Protein AF-A0A0J6W1C4-F1 (afdb_monomer)

Mean predicted aligned error: 11.09 Å

Structure (mmCIF, N/CA/C/O backbone):
data_AF-A0A0J6W1C4-F1
#
_entry.id   AF-A0A0J6W1C4-F1
#
loop_
_atom_site.group_PDB
_atom_site.id
_atom_site.type_symbol
_atom_site.label_atom_id
_atom_site.label_alt_id
_atom_site.label_comp_id
_atom_site.label_asym_id
_atom_site.label_entity_id
_atom_site.label_seq_id
_atom_site.pdbx_PDB_ins_code
_atom_site.Cartn_x
_atom_site.Cartn_y
_atom_site.Cartn_z
_atom_site.occupancy
_atom_site.B_iso_or_equiv
_atom_site.auth_seq_id
_atom_site.auth_comp_id
_atom_site.auth_asym_id
_atom_site.auth_atom_id
_atom_site.pdbx_PDB_model_num
ATOM 1 N N . MET A 1 1 ? -12.357 -12.711 33.599 1.00 68.69 1 MET A N 1
ATOM 2 C CA . MET A 1 1 ? -13.817 -12.512 33.583 1.00 68.69 1 MET A CA 1
ATOM 3 C C . MET A 1 1 ? -14.141 -11.024 33.607 1.00 68.69 1 MET A C 1
ATOM 5 O O . MET A 1 1 ? -13.529 -10.292 34.384 1.00 68.69 1 MET A O 1
ATOM 9 N N . ALA A 1 2 ? -15.023 -10.563 32.719 1.00 82.25 2 ALA A N 1
ATOM 10 C CA . ALA A 1 2 ? -15.495 -9.180 32.705 1.00 82.25 2 ALA A CA 1
ATOM 11 C C . ALA A 1 2 ? -16.491 -8.929 33.853 1.00 82.25 2 ALA A C 1
ATOM 13 O O . ALA A 1 2 ? -17.308 -9.791 34.162 1.00 82.25 2 ALA A O 1
ATOM 14 N N . THR A 1 3 ? -16.433 -7.757 34.485 1.00 88.31 3 THR A N 1
ATOM 15 C CA . THR A 1 3 ? -17.362 -7.335 35.545 1.00 88.31 3 THR A CA 1
ATOM 16 C C . THR A 1 3 ? -18.253 -6.199 35.053 1.00 88.31 3 THR A C 1
ATOM 18 O O . THR A 1 3 ? -17.775 -5.245 34.436 1.00 88.31 3 THR A O 1
ATOM 21 N N . VAL A 1 4 ? -19.558 -6.298 35.318 1.00 90.81 4 VAL A N 1
ATOM 22 C CA . VAL A 1 4 ? -20.567 -5.316 34.893 1.00 90.81 4 VAL A CA 1
ATOM 23 C C . VAL A 1 4 ? -21.124 -4.602 36.117 1.00 90.81 4 VAL A C 1
ATOM 25 O O . VAL A 1 4 ? -21.784 -5.222 36.943 1.00 90.81 4 VAL A O 1
ATOM 28 N N . ASN A 1 5 ? -20.893 -3.293 36.204 1.00 91.75 5 ASN A N 1
ATOM 29 C CA . ASN A 1 5 ? -21.342 -2.455 37.318 1.00 91.75 5 ASN A CA 1
ATOM 30 C C . ASN A 1 5 ? -22.157 -1.272 36.791 1.00 91.75 5 ASN A C 1
ATOM 32 O O . ASN A 1 5 ? -21.893 -0.768 35.699 1.00 91.75 5 ASN A O 1
ATOM 36 N N . TRP A 1 6 ? -23.125 -0.791 37.566 1.00 90.75 6 TRP A N 1
ATOM 37 C CA . TRP A 1 6 ? -23.819 0.460 37.263 1.00 90.75 6 TRP A CA 1
ATOM 38 C C . TRP A 1 6 ? -23.136 1.643 37.963 1.00 90.75 6 TRP A C 1
ATOM 40 O O . TRP A 1 6 ? -22.385 1.468 38.920 1.00 90.75 6 TRP A O 1
ATOM 50 N N . TYR A 1 7 ? -23.358 2.847 37.449 1.00 90.12 7 TYR A N 1
ATOM 51 C CA . TYR A 1 7 ? -22.927 4.108 38.048 1.00 90.12 7 TYR A CA 1
ATOM 52 C C . TYR A 1 7 ? -23.920 5.220 37.684 1.00 90.12 7 TYR A C 1
ATOM 54 O O . TYR A 1 7 ? -24.675 5.105 36.714 1.00 90.12 7 TYR A O 1
ATOM 62 N N . THR A 1 8 ? -23.940 6.293 38.469 1.00 89.94 8 THR A N 1
ATOM 63 C CA . THR A 1 8 ? -24.868 7.418 38.276 1.00 89.94 8 THR A CA 1
ATOM 64 C C . THR A 1 8 ? -24.183 8.548 37.510 1.00 89.94 8 THR A C 1
ATOM 66 O O . THR A 1 8 ? -23.006 8.836 37.721 1.00 89.94 8 THR A O 1
ATOM 69 N N . THR A 1 9 ? -24.921 9.192 36.608 1.00 87.88 9 THR A N 1
ATOM 70 C CA . THR A 1 9 ? -24.516 10.414 35.898 1.00 87.88 9 THR A CA 1
ATOM 71 C C . THR A 1 9 ? -25.583 11.494 36.077 1.00 87.88 9 THR A C 1
ATOM 73 O O . THR A 1 9 ? -26.697 11.178 36.494 1.00 87.88 9 THR A O 1
ATOM 76 N N . LYS A 1 10 ? -25.291 12.751 35.703 1.00 82.31 10 LYS A N 1
ATOM 77 C CA . LYS A 1 10 ? -26.296 13.836 35.696 1.00 82.31 10 LYS A CA 1
ATOM 78 C C . LYS A 1 10 ? -27.545 13.495 34.861 1.00 82.31 10 LYS A C 1
ATOM 80 O O . LYS A 1 10 ? -28.621 13.979 35.168 1.00 82.31 10 LYS A O 1
ATOM 85 N N . GLY A 1 11 ? -27.407 12.637 33.845 1.00 81.00 11 GLY A N 1
ATOM 86 C CA . GLY A 1 11 ? -28.497 12.168 32.979 1.00 81.00 11 GLY A CA 1
ATOM 87 C C . GLY A 1 11 ? -29.049 10.780 33.334 1.00 81.00 11 GLY A C 1
ATOM 88 O O . GLY A 1 11 ? -29.582 10.105 32.458 1.00 81.00 11 GLY A O 1
ATOM 89 N N . GLY A 1 12 ? -28.865 10.309 34.574 1.00 89.19 12 GLY A N 1
ATOM 90 C CA . GLY A 1 12 ? -29.425 9.044 35.065 1.00 89.19 12 GLY A CA 1
ATOM 91 C C . GLY A 1 12 ? -28.425 7.888 35.188 1.00 89.19 12 GLY A C 1
ATOM 92 O O . GLY A 1 12 ? -27.202 8.060 35.092 1.00 89.19 12 GLY A O 1
ATOM 93 N N . ARG A 1 13 ? -28.956 6.686 35.457 1.00 90.88 13 ARG A N 1
ATOM 94 C CA . ARG A 1 13 ? -28.176 5.456 35.673 1.00 90.88 13 ARG A CA 1
ATOM 95 C C . ARG A 1 13 ? -27.569 4.967 34.357 1.00 90.88 13 ARG A C 1
ATOM 97 O O . ARG A 1 13 ? -28.259 4.843 33.351 1.00 90.88 13 ARG A O 1
ATOM 104 N N . ARG A 1 14 ? -26.278 4.645 34.382 1.00 94.06 14 ARG A N 1
ATOM 105 C CA . ARG A 1 14 ? -25.538 4.044 33.267 1.00 94.06 14 ARG A CA 1
ATOM 106 C C . ARG A 1 14 ? -24.805 2.794 33.732 1.00 94.06 14 ARG A C 1
ATOM 108 O O . ARG A 1 14 ? -24.572 2.599 34.922 1.00 94.06 14 ARG A O 1
ATOM 115 N N . TRP A 1 15 ? -24.424 1.950 32.786 1.00 92.62 15 TRP A N 1
ATOM 116 C CA . TRP A 1 15 ? -23.682 0.719 33.034 1.00 92.62 15 TRP A CA 1
ATOM 117 C C . TRP A 1 15 ? -22.265 0.818 32.465 1.00 92.62 15 TRP A C 1
ATOM 119 O O . TRP A 1 15 ? -22.014 1.491 31.459 1.00 92.62 15 TRP A O 1
ATOM 129 N N . ARG A 1 16 ? -21.316 0.163 33.135 1.00 91.62 16 ARG A N 1
ATOM 130 C CA . ARG A 1 16 ? -19.927 -0.001 32.699 1.00 91.62 16 ARG A CA 1
ATOM 131 C C . ARG A 1 16 ? -19.519 -1.464 32.748 1.00 91.62 16 ARG A C 1
ATOM 133 O O . ARG A 1 16 ? -19.924 -2.199 33.646 1.00 91.62 16 ARG A O 1
ATOM 140 N N . VAL A 1 17 ? -18.651 -1.844 31.825 1.00 90.88 17 VAL A N 1
ATOM 141 C CA . VAL A 1 17 ? -18.047 -3.172 31.734 1.00 90.88 17 VAL A CA 1
ATOM 142 C C . VAL A 1 17 ? -16.546 -3.017 31.926 1.00 90.88 17 VAL A C 1
ATOM 144 O O . VAL A 1 17 ? -15.894 -2.350 31.127 1.00 90.88 17 VAL A O 1
ATOM 147 N N . ARG A 1 18 ? -15.992 -3.615 32.980 1.00 87.94 18 ARG A N 1
ATOM 148 C CA . ARG A 1 18 ? -14.547 -3.711 33.227 1.00 87.94 18 ARG A CA 1
ATOM 149 C C . ARG A 1 18 ? -14.054 -5.072 32.763 1.00 87.94 18 ARG A C 1
ATOM 151 O O . ARG A 1 18 ? -14.619 -6.092 33.140 1.00 87.94 18 ARG A O 1
ATOM 158 N N . TYR A 1 19 ? -12.990 -5.111 31.977 1.00 86.50 19 TYR A N 1
ATOM 159 C CA . TYR A 1 19 ? -12.439 -6.359 31.457 1.00 86.50 19 TYR A CA 1
ATOM 160 C C . TYR A 1 19 ? -10.917 -6.272 31.317 1.00 86.50 19 TYR A C 1
ATOM 162 O O . TYR A 1 19 ? -10.343 -5.186 31.264 1.00 86.50 19 TYR A O 1
ATOM 170 N N . ARG A 1 20 ? -10.243 -7.427 31.292 1.00 82.94 20 ARG A N 1
ATOM 171 C CA . ARG A 1 20 ? -8.809 -7.511 30.978 1.00 82.94 20 ARG A CA 1
ATOM 172 C C . ARG A 1 20 ? -8.607 -7.806 29.497 1.00 82.94 20 ARG A C 1
ATOM 174 O O . ARG A 1 20 ? -9.320 -8.655 28.962 1.00 82.94 20 ARG A O 1
ATOM 181 N N . THR A 1 21 ? -7.670 -7.116 28.858 1.00 76.94 21 THR A N 1
ATOM 182 C CA . THR A 1 21 ? -7.208 -7.429 27.502 1.00 76.94 21 THR A CA 1
ATOM 183 C C . THR A 1 21 ? -6.324 -8.687 27.521 1.00 76.94 21 THR A C 1
ATOM 185 O O . THR A 1 21 ? -5.829 -9.060 28.591 1.00 76.94 21 THR A O 1
ATOM 188 N N . PRO A 1 22 ? -6.108 -9.351 26.369 1.00 72.12 22 PRO A N 1
ATOM 189 C CA . PRO A 1 22 ? -5.145 -10.450 26.242 1.00 72.12 22 PRO A CA 1
ATOM 190 C C . PRO A 1 22 ? -3.739 -10.087 26.747 1.00 72.12 22 PRO A C 1
ATOM 192 O O . PRO A 1 22 ? -3.069 -10.913 27.356 1.00 72.12 22 PRO A O 1
ATOM 195 N N . ASP A 1 23 ? -3.349 -8.815 26.626 1.00 70.81 23 ASP A N 1
ATOM 196 C CA . ASP A 1 23 ? -2.066 -8.267 27.102 1.00 70.81 23 ASP A CA 1
ATOM 197 C C . ASP A 1 23 ? -2.036 -8.013 28.624 1.00 70.81 23 ASP A C 1
ATOM 199 O O . ASP A 1 23 ? -1.217 -7.247 29.131 1.00 70.81 23 ASP A O 1
ATOM 203 N N . ARG A 1 24 ? -2.979 -8.606 29.369 1.00 75.19 24 ARG A N 1
ATOM 204 C CA . ARG A 1 24 ? -3.158 -8.494 30.828 1.00 75.19 24 ARG A CA 1
ATOM 205 C C . ARG A 1 24 ? -3.463 -7.083 31.355 1.00 75.19 24 ARG A C 1
ATOM 207 O O . ARG A 1 24 ? -3.563 -6.907 32.570 1.00 75.19 24 ARG A O 1
ATOM 214 N N . ARG A 1 25 ? -3.701 -6.087 30.494 1.00 78.38 25 ARG A N 1
ATOM 215 C CA . ARG A 1 25 ? -4.118 -4.737 30.915 1.00 78.38 25 ARG A CA 1
ATOM 216 C C . ARG A 1 25 ? -5.594 -4.708 31.287 1.00 78.38 25 ARG A C 1
ATOM 218 O O . ARG A 1 25 ? -6.423 -5.329 30.630 1.00 78.38 25 ARG A O 1
ATOM 225 N N . GLN A 1 26 ? -5.941 -3.967 32.334 1.00 81.81 26 GLN A N 1
ATOM 226 C CA . GLN A 1 26 ? -7.331 -3.765 32.735 1.00 81.81 26 GLN A CA 1
ATOM 227 C C . GLN A 1 26 ? -7.884 -2.512 32.047 1.00 81.81 26 GLN A C 1
ATOM 229 O O . GLN A 1 26 ? -7.262 -1.456 32.079 1.00 81.81 26 GLN A O 1
ATOM 234 N N . THR A 1 27 ? -9.041 -2.630 31.407 1.00 82.94 27 THR A N 1
ATOM 235 C CA . THR A 1 27 ? -9.715 -1.524 30.720 1.00 82.94 27 THR A CA 1
ATOM 236 C C . THR A 1 27 ? -11.213 -1.562 31.008 1.00 82.94 27 THR A C 1
ATOM 238 O O . THR A 1 27 ? -11.732 -2.524 31.589 1.00 82.94 27 THR A O 1
ATOM 241 N N . ASP A 1 28 ? -11.923 -0.496 30.653 1.00 87.25 28 ASP A N 1
ATOM 242 C CA . ASP A 1 28 ? -13.358 -0.411 30.846 1.00 87.25 28 ASP A CA 1
ATOM 243 C C . ASP A 1 28 ? -14.075 0.318 29.710 1.00 87.25 28 ASP A C 1
ATOM 245 O O . ASP A 1 28 ? -13.565 1.274 29.135 1.00 87.25 28 ASP A O 1
ATOM 249 N N . LYS A 1 29 ? -15.293 -0.132 29.405 1.00 83.69 29 LYS A N 1
ATOM 250 C CA . LYS A 1 29 ? -16.223 0.572 28.521 1.00 83.69 29 LYS A CA 1
ATOM 251 C C . LYS A 1 29 ? -17.412 1.058 29.338 1.00 83.69 29 LYS A C 1
ATOM 253 O O . LYS A 1 29 ? -18.005 0.286 30.090 1.00 83.69 29 LYS A O 1
ATOM 258 N N . ARG A 1 30 ? -17.740 2.343 29.212 1.00 88.62 30 ARG A N 1
ATOM 259 C CA . ARG A 1 30 ? -18.780 3.041 29.984 1.00 88.62 30 ARG A CA 1
ATOM 260 C C . ARG A 1 30 ? -19.886 3.551 29.058 1.00 88.62 30 ARG A C 1
ATOM 262 O O . ARG A 1 30 ? -19.691 3.611 27.850 1.00 88.62 30 ARG A O 1
ATOM 269 N N . GLY A 1 31 ? -21.014 3.957 29.639 1.00 86.38 31 GLY A N 1
ATOM 270 C CA . GLY A 1 31 ? -22.063 4.708 28.941 1.00 86.38 31 GLY A CA 1
ATOM 271 C C . GLY A 1 31 ? -23.266 3.894 28.465 1.00 86.38 31 GLY A C 1
ATOM 272 O O . GLY A 1 31 ? -24.192 4.481 27.908 1.00 86.38 31 GLY A O 1
ATOM 273 N N . PHE A 1 32 ? -23.307 2.586 28.725 1.00 89.62 32 PHE A N 1
ATOM 274 C CA . PHE A 1 32 ? -24.455 1.746 28.374 1.00 89.62 32 PHE A CA 1
ATOM 275 C C . PHE A 1 32 ? -25.712 2.203 29.126 1.00 89.62 32 PHE A C 1
ATOM 277 O O . PHE A 1 32 ? -25.656 2.494 30.324 1.00 89.62 32 PHE A O 1
ATOM 284 N N . THR A 1 33 ? -26.843 2.283 28.432 1.00 88.12 33 THR A N 1
ATOM 285 C CA . THR A 1 33 ? -28.140 2.671 29.009 1.00 88.12 33 THR A CA 1
ATOM 286 C C . THR A 1 33 ? -28.785 1.509 29.760 1.00 88.12 33 THR A C 1
ATOM 288 O O . THR A 1 33 ? -29.341 1.714 30.837 1.00 88.12 33 THR A O 1
ATOM 291 N N . THR A 1 34 ? -28.642 0.277 29.262 1.00 90.19 34 THR A N 1
ATOM 292 C CA . THR A 1 34 ? -29.233 -0.917 29.880 1.00 90.19 34 THR A CA 1
ATOM 293 C C . THR A 1 34 ? -28.180 -1.910 30.385 1.00 90.19 34 THR A C 1
ATOM 295 O O . THR A 1 34 ? -27.056 -1.985 29.880 1.00 90.19 34 THR A O 1
ATOM 298 N N . LYS A 1 35 ? -28.556 -2.724 31.386 1.00 88.56 35 LYS A N 1
ATOM 299 C CA . LYS A 1 35 ? -27.733 -3.852 31.865 1.00 88.56 35 LYS A CA 1
ATOM 300 C C . LYS A 1 35 ? -27.513 -4.881 30.758 1.00 88.56 35 LYS A C 1
ATOM 302 O O . LYS A 1 35 ? -26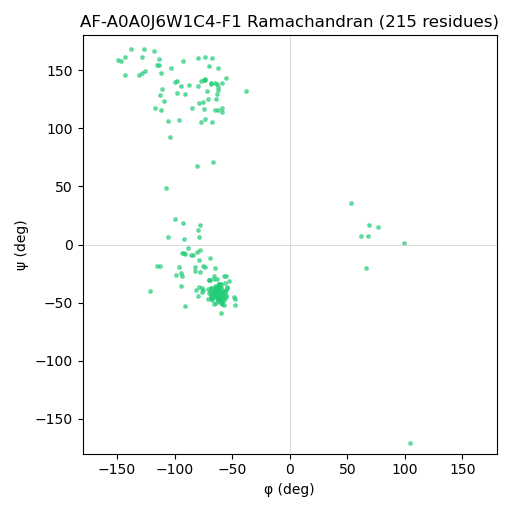.441 -5.473 30.672 1.00 88.56 35 LYS A O 1
ATOM 307 N N . ARG A 1 36 ? -28.537 -5.088 29.923 1.00 89.12 36 ARG A N 1
ATOM 308 C CA . ARG A 1 36 ? -28.529 -6.051 28.821 1.00 89.12 36 ARG A CA 1
ATOM 309 C C . ARG A 1 36 ? -27.451 -5.707 27.796 1.00 89.12 36 ARG A C 1
ATOM 311 O O . ARG A 1 36 ? -26.666 -6.585 27.462 1.00 89.12 36 ARG A O 1
ATOM 318 N N . ASP A 1 37 ? -27.344 -4.445 27.383 1.00 86.25 37 ASP A N 1
ATOM 319 C CA . ASP A 1 37 ? -26.317 -4.017 26.418 1.00 86.25 37 ASP A CA 1
ATOM 320 C C . ASP A 1 37 ? -24.903 -4.199 26.975 1.00 86.25 37 ASP A C 1
ATOM 322 O O . ASP A 1 37 ? -23.994 -4.645 26.273 1.00 86.25 37 ASP A O 1
ATOM 326 N N . ALA A 1 38 ? -24.723 -3.909 28.266 1.00 87.31 38 ALA A N 1
ATOM 327 C CA . ALA A 1 38 ? -23.457 -4.126 28.952 1.00 87.31 38 ALA A CA 1
ATOM 328 C C . ALA A 1 38 ? -23.089 -5.624 29.025 1.00 87.31 38 ALA A C 1
ATOM 330 O O . ALA A 1 38 ? -21.929 -5.981 28.824 1.00 87.31 38 ALA A O 1
ATOM 331 N N . LEU A 1 39 ? -24.063 -6.509 29.263 1.00 88.19 39 LEU A N 1
ATOM 332 C CA . LEU A 1 39 ? -23.856 -7.962 29.262 1.00 88.19 39 LEU A CA 1
ATOM 333 C C . LEU A 1 39 ? -23.558 -8.510 27.860 1.00 88.19 39 LEU A C 1
ATOM 335 O O . LEU A 1 39 ? -22.632 -9.303 27.716 1.00 88.19 39 LEU A O 1
ATOM 339 N N . LEU A 1 40 ? -24.278 -8.057 26.828 1.00 88.25 40 LEU A N 1
ATOM 340 C CA . LEU A 1 40 ? -24.012 -8.435 25.434 1.00 88.25 40 LEU A CA 1
ATOM 341 C C . LEU A 1 40 ? -22.606 -8.012 25.002 1.00 88.25 40 LEU A C 1
ATOM 343 O O . LEU A 1 40 ? -21.882 -8.795 24.390 1.00 88.25 40 LEU A O 1
ATOM 347 N N . PHE A 1 41 ? -22.185 -6.801 25.375 1.00 85.69 41 PHE A N 1
ATOM 348 C CA . PHE A 1 41 ? -20.818 -6.352 25.139 1.00 85.69 41 PHE A CA 1
ATOM 349 C C . PHE A 1 41 ? -19.792 -7.218 25.885 1.00 85.69 41 PHE A C 1
ATOM 351 O O . PHE A 1 41 ? -18.787 -7.606 25.294 1.00 85.69 41 PHE A O 1
ATOM 358 N N . ALA A 1 42 ? -20.035 -7.551 27.157 1.00 86.19 42 ALA A N 1
ATOM 359 C CA . ALA A 1 42 ? -19.149 -8.426 27.924 1.00 86.19 42 ALA A CA 1
ATOM 360 C C . ALA A 1 42 ? -19.011 -9.817 27.281 1.00 86.19 42 ALA A C 1
ATOM 362 O O . ALA A 1 42 ? -17.892 -10.302 27.137 1.00 86.19 42 ALA A O 1
ATOM 363 N N . ALA A 1 43 ? -20.122 -10.420 26.846 1.00 86.12 43 ALA A N 1
ATOM 364 C CA . ALA A 1 43 ? -20.126 -11.712 26.164 1.00 86.12 43 ALA A CA 1
ATOM 365 C C . ALA A 1 43 ? -19.360 -11.655 24.835 1.00 86.12 43 ALA A C 1
ATOM 367 O O . ALA A 1 43 ? -18.479 -12.481 24.606 1.00 86.12 43 ALA A O 1
ATOM 368 N N . LYS A 1 44 ? -19.617 -10.633 24.005 1.00 83.06 44 LYS A N 1
ATOM 369 C CA . LYS A 1 44 ? -18.891 -10.414 22.746 1.00 83.06 44 LYS A CA 1
ATOM 370 C C . LYS A 1 44 ? -17.380 -10.326 22.967 1.00 83.06 44 LYS A C 1
ATOM 372 O O . LYS A 1 44 ? -16.620 -10.974 22.266 1.00 83.06 44 LYS A O 1
ATOM 377 N N . ILE A 1 45 ? -16.947 -9.584 23.982 1.00 82.69 45 ILE A N 1
ATOM 378 C CA . ILE A 1 45 ? -15.525 -9.423 24.307 1.00 82.69 45 ILE A CA 1
ATOM 379 C C . ILE A 1 45 ? -14.876 -10.747 24.726 1.00 82.69 45 ILE A C 1
ATOM 381 O O . ILE A 1 45 ? -13.714 -10.976 24.401 1.00 82.69 45 ILE A O 1
ATOM 385 N N . GLU A 1 46 ? -15.580 -11.612 25.456 1.00 82.56 46 GLU A N 1
ATOM 386 C CA . GLU A 1 46 ? -15.050 -12.934 25.812 1.00 82.56 46 GLU A CA 1
ATOM 387 C C . GLU A 1 46 ? -14.979 -13.864 24.589 1.00 82.56 46 GLU A C 1
ATOM 389 O O . GLU A 1 46 ? -13.969 -14.547 24.424 1.00 82.56 46 GLU A O 1
ATOM 394 N N . VAL A 1 47 ? -15.967 -13.815 23.685 1.00 82.50 47 VAL A N 1
ATOM 395 C CA . VAL A 1 47 ? -15.926 -14.536 22.397 1.00 82.50 47 VAL A CA 1
ATOM 396 C C . VAL A 1 47 ? -14.759 -14.050 21.534 1.00 82.50 47 VAL A C 1
ATOM 398 O O . VAL A 1 47 ? -13.956 -14.861 21.080 1.00 82.50 47 VAL A O 1
ATOM 401 N N . ASP A 1 48 ? -14.599 -12.735 21.373 1.00 75.56 48 ASP A N 1
ATOM 402 C CA . ASP A 1 48 ? -13.525 -12.141 20.572 1.00 75.56 48 ASP A CA 1
ATOM 403 C C . ASP A 1 48 ? -12.136 -12.488 21.144 1.00 75.56 48 ASP A C 1
ATOM 405 O O . ASP A 1 48 ? -11.184 -12.705 20.392 1.00 75.56 48 ASP A O 1
ATOM 409 N N . LYS A 1 49 ? -11.996 -12.581 22.476 1.00 77.12 49 LYS A N 1
ATOM 410 C CA . LYS A 1 49 ? -10.753 -13.048 23.119 1.00 77.12 49 LYS A CA 1
ATOM 411 C C . LYS A 1 49 ? -10.493 -14.523 22.856 1.00 77.12 49 LYS A C 1
ATOM 413 O O . LYS A 1 49 ? -9.360 -14.864 22.528 1.00 77.12 49 LYS A O 1
ATOM 418 N N . ALA A 1 50 ? -11.510 -15.371 23.006 1.00 75.94 50 ALA A N 1
ATOM 419 C CA . ALA A 1 50 ? -11.397 -16.806 22.762 1.00 75.94 50 ALA A CA 1
ATOM 420 C C . ALA A 1 50 ? -11.042 -17.100 21.295 1.00 75.94 50 ALA A C 1
ATOM 422 O O . ALA A 1 50 ? -10.203 -17.951 21.023 1.00 75.94 50 ALA A O 1
ATOM 423 N N . ALA A 1 51 ? -11.607 -16.330 20.363 1.00 70.00 51 ALA A N 1
ATOM 424 C CA . ALA A 1 51 ? -11.317 -16.410 18.934 1.00 70.00 51 ALA A CA 1
ATOM 425 C C . ALA A 1 51 ? -9.991 -15.736 18.523 1.00 70.00 51 ALA A C 1
ATOM 427 O O . ALA A 1 51 ? -9.620 -15.771 17.352 1.00 70.00 51 ALA A O 1
ATOM 428 N N . GLY A 1 52 ? -9.283 -15.067 19.443 1.00 65.19 52 GLY A N 1
ATOM 429 C CA . GLY A 1 52 ? -8.062 -14.310 19.135 1.00 65.19 52 GLY A CA 1
ATOM 430 C C . GLY A 1 52 ? -8.278 -13.049 18.281 1.00 65.19 52 GLY A C 1
ATOM 431 O O . GLY A 1 52 ? -7.302 -12.411 17.886 1.00 65.19 52 GLY A O 1
ATOM 432 N N . ALA A 1 53 ? -9.534 -12.667 18.033 1.00 66.25 53 ALA A N 1
ATOM 433 C CA . ALA A 1 53 ? -9.958 -11.519 17.229 1.00 66.25 53 ALA A CA 1
ATOM 434 C C . ALA A 1 53 ? -10.152 -10.230 18.052 1.00 66.25 53 ALA A C 1
ATOM 436 O O . ALA A 1 53 ? -10.604 -9.211 17.528 1.00 66.25 53 ALA A O 1
ATOM 437 N N . PHE A 1 54 ? -9.826 -10.262 19.348 1.00 64.50 54 PHE A N 1
ATOM 438 C CA . PHE A 1 54 ? -9.967 -9.118 20.239 1.00 64.50 54 PHE A CA 1
ATOM 439 C C . PHE A 1 54 ? -9.081 -7.943 19.797 1.00 64.50 54 PHE A C 1
ATOM 441 O O . PHE A 1 54 ? -7.852 -8.006 19.870 1.00 64.50 54 PHE A O 1
ATOM 448 N N . VAL A 1 55 ? -9.729 -6.841 19.420 1.00 65.06 55 VAL A N 1
ATOM 449 C CA . VAL A 1 55 ? -9.096 -5.554 19.120 1.00 65.06 55 VAL A CA 1
ATOM 450 C C . VAL A 1 55 ? -9.453 -4.559 20.234 1.00 65.06 55 VAL A C 1
ATOM 452 O O . VAL A 1 55 ? -10.639 -4.327 20.491 1.00 65.06 55 VAL A O 1
ATOM 455 N N . PRO A 1 56 ? -8.471 -3.939 20.918 1.00 63.50 56 PRO A N 1
ATOM 456 C CA . PRO A 1 56 ? -8.755 -2.920 21.923 1.00 63.50 56 PRO A CA 1
ATOM 457 C C . PRO A 1 56 ? -9.536 -1.741 21.327 1.00 63.50 56 PRO A C 1
ATOM 459 O O . PRO A 1 56 ? -9.197 -1.238 20.261 1.00 63.50 56 PRO A O 1
ATOM 462 N N . SER A 1 57 ? -10.527 -1.218 22.056 1.00 61.19 57 SER A N 1
ATOM 463 C CA . SER A 1 57 ? -11.345 -0.070 21.603 1.00 61.19 57 SER A CA 1
ATOM 464 C C . SER A 1 57 ? -10.510 1.186 21.279 1.00 61.19 57 SER A C 1
ATOM 466 O O . SER A 1 57 ? -10.915 2.015 20.469 1.00 61.19 57 SER A O 1
ATOM 468 N N . SER A 1 58 ? -9.343 1.331 21.915 1.00 63.22 58 SER A N 1
ATOM 469 C CA . SER A 1 58 ? -8.373 2.402 21.663 1.00 63.22 58 SER A CA 1
ATOM 470 C C . SER A 1 58 ? -7.452 2.130 20.470 1.00 63.22 58 SER A C 1
ATOM 472 O O . SER A 1 58 ? -6.862 3.064 19.939 1.00 63.22 58 SER A O 1
ATOM 474 N N . ALA A 1 59 ? -7.320 0.877 20.026 1.00 62.69 59 ALA A N 1
ATOM 475 C CA . ALA A 1 59 ? -6.414 0.503 18.943 1.00 62.69 59 ALA A CA 1
ATOM 476 C C . ALA A 1 59 ? -6.885 1.026 17.578 1.00 62.69 59 ALA A C 1
ATOM 478 O O . ALA A 1 59 ? -6.045 1.362 16.747 1.00 62.69 59 ALA A O 1
ATOM 479 N N . GLY A 1 60 ? -8.203 1.153 17.388 1.00 63.56 60 GLY A N 1
ATOM 480 C CA . GLY A 1 60 ? -8.820 1.717 16.185 1.00 63.56 60 GLY A CA 1
ATOM 481 C C . GLY A 1 60 ? -8.860 3.250 16.127 1.00 63.56 60 GLY A C 1
ATOM 482 O O . GLY A 1 60 ? -9.259 3.798 15.107 1.00 63.56 60 GLY A O 1
ATOM 483 N N . GLN A 1 61 ? -8.458 3.942 17.202 1.00 78.00 61 GLN A N 1
ATOM 484 C CA . GLN A 1 61 ? -8.417 5.414 17.260 1.00 78.00 61 GLN A CA 1
ATOM 485 C C . GLN A 1 61 ? -7.197 6.007 16.551 1.00 78.00 61 GLN A C 1
ATOM 487 O O . GLN A 1 61 ? -7.156 7.210 16.313 1.00 78.00 61 GLN A O 1
ATOM 492 N N . MET A 1 62 ? -6.217 5.161 16.231 1.00 85.94 62 MET A N 1
ATOM 493 C CA . MET A 1 62 ? -5.033 5.542 15.476 1.00 85.94 62 MET A CA 1
ATOM 494 C C . MET A 1 62 ? -5.433 5.958 14.061 1.00 85.94 62 MET A C 1
ATOM 496 O O . MET A 1 62 ? -6.294 5.338 13.428 1.00 85.94 62 MET A O 1
ATOM 500 N N . THR A 1 63 ? -4.804 7.013 13.573 1.00 92.25 63 THR A N 1
ATOM 501 C CA . THR A 1 63 ? -4.996 7.518 12.218 1.00 92.25 63 THR A CA 1
ATOM 502 C C . THR A 1 63 ? -4.200 6.702 11.205 1.00 92.25 63 THR A C 1
ATOM 504 O O . THR A 1 63 ? -3.243 5.998 11.547 1.00 92.25 63 THR A O 1
ATOM 507 N N . VAL A 1 64 ? -4.580 6.795 9.929 1.00 93.56 64 VAL A N 1
ATOM 508 C CA . VAL A 1 64 ? -3.817 6.156 8.849 1.00 93.56 64 VAL A CA 1
ATOM 509 C C . VAL A 1 64 ? -2.41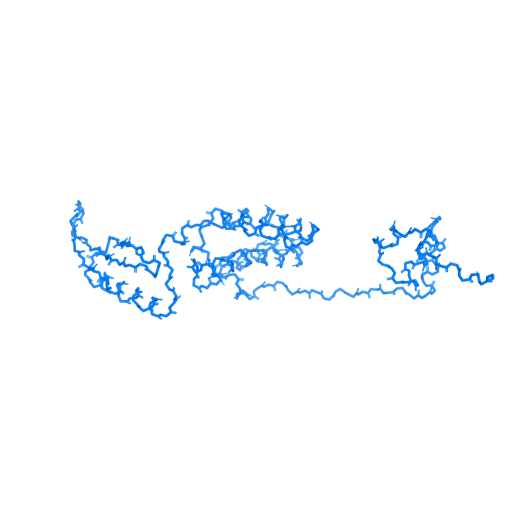1 6.755 8.756 1.00 93.56 64 VAL A C 1
ATOM 511 O O . VAL A 1 64 ? -1.474 5.994 8.535 1.00 93.56 64 VAL A O 1
ATOM 514 N N . SER A 1 65 ? -2.232 8.066 8.970 1.00 93.69 65 SER A N 1
ATOM 515 C CA . SER A 1 65 ? -0.905 8.706 8.940 1.00 93.69 65 SER A CA 1
ATOM 516 C C . SER A 1 65 ? 0.058 8.136 9.977 1.00 93.69 65 SER A C 1
ATOM 518 O O . SER A 1 65 ? 1.178 7.776 9.627 1.00 93.69 65 SER A O 1
ATOM 520 N N . GLU A 1 66 ? -0.381 7.964 11.226 1.00 90.62 66 GLU A N 1
ATOM 521 C CA . GLU A 1 66 ? 0.489 7.416 12.277 1.00 90.62 66 GLU A CA 1
ATOM 522 C C . GLU A 1 66 ? 0.962 5.989 11.943 1.00 90.62 66 GLU A C 1
ATOM 524 O O . GLU A 1 66 ? 2.085 5.595 12.263 1.00 90.62 66 GLU A O 1
ATOM 529 N N . LEU A 1 67 ? 0.121 5.190 11.278 1.00 91.56 67 LEU A N 1
ATOM 530 C CA . LEU A 1 67 ? 0.526 3.871 10.785 1.00 91.56 67 LEU A CA 1
ATOM 531 C C . LEU A 1 67 ? 1.411 3.963 9.546 1.00 91.56 67 LEU A C 1
ATOM 533 O O . LEU A 1 67 ? 2.365 3.191 9.423 1.00 91.56 67 LEU A O 1
ATOM 537 N N . ALA A 1 68 ? 1.113 4.894 8.642 1.00 93.88 68 ALA A N 1
ATOM 538 C CA . ALA A 1 68 ? 1.870 5.103 7.422 1.00 93.88 68 ALA A CA 1
ATOM 539 C C . ALA A 1 68 ? 3.331 5.440 7.717 1.00 93.88 68 ALA A C 1
ATOM 541 O O . ALA A 1 68 ? 4.200 4.880 7.056 1.00 93.88 68 ALA A O 1
ATOM 542 N N . ASP A 1 69 ? 3.615 6.243 8.743 1.00 91.62 69 ASP A N 1
ATOM 543 C CA . ASP A 1 69 ? 4.988 6.570 9.143 1.00 91.62 69 ASP A CA 1
ATOM 544 C C . ASP A 1 69 ? 5.780 5.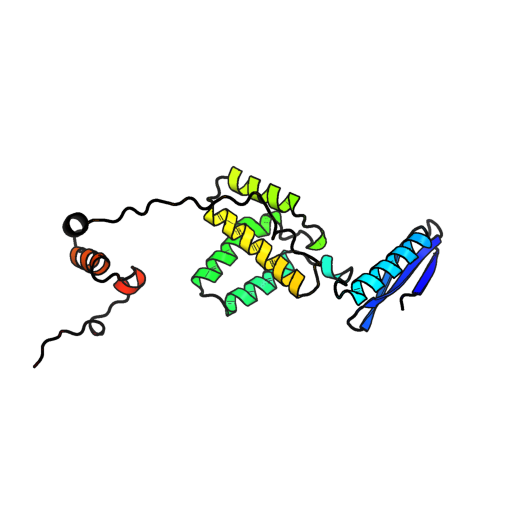306 9.490 1.00 91.62 69 ASP A C 1
ATOM 546 O O . ASP A 1 69 ? 6.847 5.040 8.929 1.00 91.62 69 ASP A O 1
ATOM 550 N N . THR A 1 70 ? 5.221 4.457 10.358 1.00 91.44 70 THR A N 1
ATOM 551 C CA . THR A 1 70 ? 5.869 3.193 10.743 1.00 91.44 70 THR A CA 1
ATOM 552 C C . THR A 1 70 ? 6.037 2.246 9.552 1.00 91.44 70 THR A C 1
ATOM 554 O O . THR A 1 70 ? 7.080 1.600 9.396 1.00 91.44 70 THR A O 1
ATOM 557 N N . TRP A 1 71 ? 5.040 2.196 8.667 1.00 95.06 71 TRP A N 1
ATOM 558 C CA . TRP A 1 71 ? 5.052 1.361 7.473 1.00 95.06 71 TRP A CA 1
ATOM 559 C C . TRP A 1 71 ? 6.088 1.836 6.446 1.00 95.06 71 TRP A C 1
ATOM 561 O O . TRP A 1 71 ? 6.857 1.025 5.923 1.00 95.06 71 TRP A O 1
ATOM 571 N N . LEU A 1 72 ? 6.167 3.144 6.193 1.00 94.81 72 LEU A N 1
ATOM 572 C CA . LEU A 1 72 ? 7.134 3.756 5.284 1.00 94.81 72 LEU A CA 1
ATOM 573 C C . LEU A 1 72 ? 8.558 3.564 5.797 1.00 94.81 72 LEU A C 1
ATOM 575 O O . LEU A 1 72 ? 9.412 3.150 5.020 1.00 94.81 72 LEU A O 1
ATOM 579 N N . GLN A 1 73 ? 8.812 3.737 7.097 1.00 93.44 73 GLN A N 1
ATOM 580 C CA . GLN A 1 73 ? 10.135 3.480 7.681 1.00 93.44 73 GLN A CA 1
ATOM 581 C C . GLN A 1 73 ? 10.582 2.025 7.500 1.00 93.44 73 GLN A C 1
ATOM 583 O O . GLN A 1 73 ? 11.727 1.745 7.138 1.00 93.44 73 GLN A O 1
ATOM 588 N N . LYS A 1 74 ? 9.665 1.071 7.678 1.00 93.06 74 LYS A N 1
ATOM 589 C CA . LYS A 1 74 ? 9.931 -0.347 7.406 1.00 93.06 74 LYS A CA 1
ATOM 590 C C . LYS A 1 74 ? 10.222 -0.597 5.925 1.00 93.06 74 LYS A C 1
ATOM 592 O O . LYS A 1 74 ? 11.122 -1.375 5.599 1.00 93.06 74 LYS A O 1
ATOM 597 N N . LYS A 1 75 ? 9.494 0.057 5.014 1.00 93.56 75 LYS A N 1
ATOM 598 C CA . LYS A 1 75 ? 9.746 -0.035 3.567 1.00 93.56 75 LYS A CA 1
ATOM 599 C C . LYS A 1 75 ? 11.061 0.618 3.160 1.00 93.56 75 LYS A C 1
ATOM 601 O O . LYS A 1 75 ? 11.757 0.034 2.342 1.00 93.56 75 LYS A O 1
ATOM 606 N N . HIS A 1 76 ? 11.439 1.737 3.764 1.00 93.81 76 HIS A N 1
ATOM 607 C CA . HIS A 1 76 ? 12.711 2.409 3.510 1.00 93.81 76 HIS A CA 1
ATOM 608 C C . HIS A 1 76 ? 13.909 1.486 3.771 1.00 93.81 76 HIS A C 1
ATOM 610 O O . HIS A 1 76 ? 14.846 1.449 2.985 1.00 93.81 76 HIS A O 1
ATOM 616 N N . ARG A 1 77 ? 13.841 0.675 4.835 1.00 93.50 77 ARG A N 1
ATOM 617 C CA . ARG A 1 77 ? 14.909 -0.270 5.208 1.00 93.50 77 ARG A CA 1
ATOM 618 C C . ARG A 1 77 ? 14.942 -1.552 4.375 1.00 93.50 77 ARG A C 1
ATOM 620 O O . ARG A 1 77 ? 15.968 -2.217 4.342 1.00 93.50 77 ARG A O 1
ATOM 627 N N . SER A 1 78 ? 13.817 -1.946 3.775 1.00 92.94 78 SER A N 1
ATOM 628 C CA . SER A 1 78 ? 13.662 -3.265 3.137 1.00 92.94 78 SER A CA 1
ATOM 629 C C . SER A 1 78 ? 13.502 -3.223 1.618 1.00 92.94 78 SER A C 1
ATOM 631 O O . SER A 1 78 ? 13.683 -4.245 0.963 1.00 92.94 78 SER A O 1
ATOM 633 N N . ALA A 1 79 ? 13.137 -2.078 1.043 1.00 91.88 79 ALA A N 1
ATOM 634 C CA . ALA A 1 79 ? 12.938 -1.917 -0.391 1.00 91.88 79 ALA A CA 1
ATOM 635 C C . ALA A 1 79 ? 14.120 -1.193 -1.039 1.00 91.88 79 ALA A C 1
ATOM 637 O O . ALA A 1 79 ? 14.753 -0.335 -0.431 1.00 91.88 79 ALA A O 1
ATOM 638 N N . ALA A 1 80 ? 14.352 -1.474 -2.324 1.00 93.94 80 ALA A N 1
ATOM 639 C CA . ALA A 1 80 ? 15.287 -0.693 -3.124 1.00 93.94 80 ALA A CA 1
ATOM 640 C C . ALA A 1 80 ? 14.913 0.810 -3.096 1.00 93.94 80 ALA A C 1
ATOM 642 O O . ALA A 1 80 ? 13.718 1.134 -3.161 1.00 93.94 80 ALA A O 1
ATOM 643 N N . PRO A 1 81 ? 15.888 1.742 -3.084 1.00 93.06 81 PRO A N 1
ATOM 644 C CA . PRO A 1 81 ? 15.616 3.177 -2.948 1.00 93.06 81 PRO A CA 1
ATOM 645 C C . PRO A 1 81 ? 14.659 3.755 -4.001 1.00 93.06 81 PRO A C 1
ATOM 647 O O . PRO A 1 81 ? 13.897 4.679 -3.721 1.00 93.06 81 PRO A O 1
ATOM 650 N N . SER A 1 82 ? 14.679 3.236 -5.232 1.00 91.31 82 SER A N 1
ATOM 651 C CA . SER A 1 82 ? 13.757 3.644 -6.305 1.00 91.31 82 SER A CA 1
ATOM 652 C C . SER A 1 82 ? 12.314 3.200 -6.036 1.00 91.31 82 SER A C 1
ATOM 654 O O . SER A 1 82 ? 11.366 3.961 -6.250 1.00 91.31 82 SER A O 1
ATOM 656 N N . HIS A 1 83 ? 12.139 1.985 -5.516 1.00 92.31 83 HIS A N 1
ATOM 657 C CA . HIS A 1 83 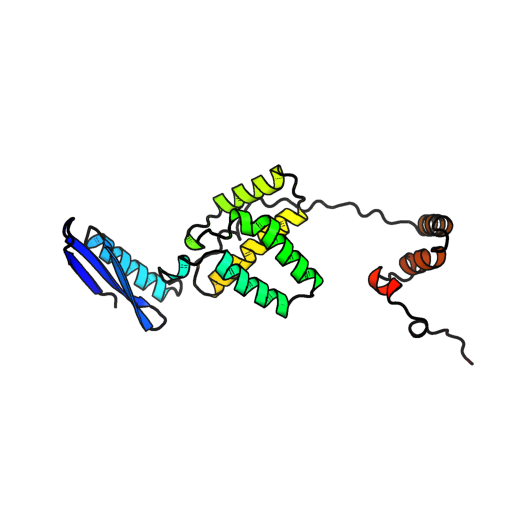? 10.831 1.457 -5.153 1.00 92.31 83 HIS A CA 1
ATOM 658 C C . HIS A 1 83 ? 10.261 2.185 -3.932 1.00 92.31 83 HIS A C 1
ATOM 660 O O . HIS A 1 83 ? 9.094 2.567 -3.952 1.00 92.31 83 HIS A O 1
ATOM 666 N N . TYR A 1 84 ? 11.085 2.465 -2.916 1.00 95.75 84 TYR A N 1
ATOM 667 C CA . TYR A 1 84 ? 10.666 3.265 -1.763 1.00 95.75 84 TYR A CA 1
ATOM 668 C C . TYR A 1 84 ? 10.144 4.647 -2.179 1.00 95.75 84 TYR A C 1
ATOM 670 O O . TYR A 1 84 ? 9.005 4.980 -1.858 1.00 95.75 84 TYR A O 1
ATOM 678 N N . ARG A 1 85 ? 10.917 5.402 -2.976 1.00 95.50 85 ARG A N 1
ATOM 679 C CA . ARG A 1 85 ? 10.506 6.721 -3.500 1.00 95.50 85 ARG A CA 1
ATOM 680 C C . ARG A 1 85 ? 9.165 6.666 -4.234 1.00 95.50 85 ARG A C 1
ATOM 682 O O . ARG A 1 85 ? 8.339 7.568 -4.128 1.00 95.50 85 ARG A O 1
ATOM 689 N N . THR A 1 86 ? 8.923 5.575 -4.956 1.00 95.75 86 THR A N 1
ATOM 690 C CA . THR A 1 86 ? 7.659 5.346 -5.663 1.00 95.75 86 THR A CA 1
ATOM 691 C C . THR A 1 86 ? 6.479 5.155 -4.698 1.00 95.75 86 THR A C 1
ATOM 693 O O . THR A 1 86 ? 5.392 5.682 -4.948 1.00 95.75 86 THR A O 1
ATOM 696 N N . LEU A 1 87 ? 6.673 4.421 -3.598 1.00 96.75 87 LEU A N 1
ATOM 697 C CA . LEU A 1 87 ? 5.648 4.211 -2.569 1.00 96.75 87 LEU A CA 1
ATOM 698 C C . LEU A 1 87 ? 5.380 5.487 -1.764 1.00 96.75 87 LEU A C 1
ATOM 700 O O . LEU A 1 87 ? 4.223 5.863 -1.598 1.00 96.75 87 LEU A O 1
ATOM 704 N N . GLU A 1 88 ? 6.434 6.166 -1.316 1.00 97.06 88 GLU A N 1
ATOM 705 C CA . GLU A 1 88 ? 6.356 7.421 -0.564 1.00 97.06 88 GLU A CA 1
ATOM 706 C C . GLU A 1 88 ? 5.659 8.522 -1.379 1.00 97.06 88 GLU A C 1
ATOM 708 O O . GLU A 1 88 ? 4.724 9.160 -0.896 1.00 97.06 88 GLU A O 1
ATOM 713 N N . SER A 1 89 ? 6.035 8.699 -2.650 1.00 97.38 89 SER A N 1
ATOM 714 C CA . SER A 1 89 ? 5.369 9.656 -3.540 1.00 97.38 89 SER A CA 1
ATOM 715 C C . SER A 1 89 ? 3.881 9.335 -3.704 1.00 97.38 89 SER A C 1
ATOM 717 O O . SER A 1 89 ? 3.033 10.227 -3.620 1.00 97.38 89 SER A O 1
ATOM 719 N N . SER A 1 90 ? 3.536 8.052 -3.867 1.00 97.25 90 SER A N 1
ATOM 720 C CA . SER A 1 90 ? 2.140 7.613 -3.955 1.00 97.25 90 SER A CA 1
ATOM 721 C C . SER A 1 90 ? 1.368 7.862 -2.657 1.00 97.25 90 SER A C 1
ATOM 723 O O . SER A 1 90 ? 0.205 8.261 -2.719 1.00 97.25 90 SER A O 1
ATOM 725 N N . TRP A 1 91 ? 1.997 7.658 -1.496 1.00 97.56 91 TRP A N 1
ATOM 726 C CA . TRP A 1 91 ? 1.428 8.010 -0.197 1.00 97.56 91 TRP A CA 1
ATOM 727 C C . TRP A 1 91 ? 1.129 9.509 -0.135 1.00 97.56 91 TRP A C 1
ATOM 729 O O . TRP A 1 91 ? -0.031 9.892 -0.010 1.00 97.56 91 TRP A O 1
ATOM 739 N N . ARG A 1 92 ? 2.149 10.353 -0.324 1.00 97.69 92 ARG A N 1
ATOM 740 C CA . ARG A 1 92 ? 2.054 11.812 -0.185 1.00 97.69 92 ARG A CA 1
ATOM 741 C C . ARG A 1 92 ? 1.027 12.440 -1.128 1.00 97.69 92 ARG A C 1
ATOM 743 O O . ARG A 1 92 ? 0.319 13.359 -0.739 1.00 97.69 92 ARG A O 1
ATOM 750 N N . THR A 1 93 ? 0.977 11.979 -2.378 1.00 96.62 93 THR A N 1
ATOM 751 C CA . THR A 1 93 ? 0.195 12.646 -3.435 1.00 96.62 93 THR A CA 1
ATOM 752 C C . THR A 1 93 ? -1.214 12.101 -3.611 1.00 96.62 93 THR A C 1
ATOM 754 O O . THR A 1 93 ? -2.072 12.832 -4.098 1.00 96.62 93 THR A O 1
ATOM 757 N N . LYS A 1 94 ? -1.463 10.830 -3.272 1.00 96.25 94 LYS A N 1
ATOM 758 C CA . LYS A 1 94 ? -2.750 10.172 -3.548 1.00 96.25 94 LYS A CA 1
ATOM 759 C C . LYS A 1 94 ? -3.445 9.653 -2.296 1.00 96.25 94 LYS A C 1
ATOM 761 O O . LYS A 1 94 ? -4.660 9.764 -2.214 1.00 96.25 94 LYS A O 1
ATOM 766 N N . VAL A 1 95 ? -2.707 9.084 -1.340 1.00 97.25 95 VAL A N 1
ATOM 767 C CA . VAL A 1 95 ? -3.312 8.412 -0.175 1.00 97.25 95 VAL A CA 1
ATOM 768 C C . VAL A 1 95 ? -3.501 9.370 1.002 1.00 97.25 95 VAL A C 1
ATOM 770 O O . VAL A 1 95 ? -4.610 9.496 1.513 1.00 97.25 95 VAL A O 1
ATOM 773 N N . ALA A 1 96 ? -2.444 10.071 1.414 1.00 96.94 96 ALA A N 1
ATOM 774 C CA . ALA A 1 96 ? -2.453 10.966 2.568 1.00 96.94 96 ALA A CA 1
ATOM 775 C C . ALA A 1 96 ? -3.534 12.065 2.500 1.00 96.94 96 ALA A C 1
ATOM 777 O O . ALA A 1 96 ? -4.178 12.278 3.527 1.00 96.94 96 ALA A O 1
ATOM 778 N N . PRO A 1 97 ? -3.807 12.712 1.342 1.00 96.62 97 PRO A N 1
ATOM 779 C CA . PRO A 1 97 ? -4.830 13.758 1.263 1.00 96.62 97 PRO A CA 1
ATOM 780 C C . PRO A 1 97 ? -6.242 13.278 1.621 1.00 96.62 97 PRO A C 1
ATOM 782 O O . PRO A 1 97 ? -7.014 14.036 2.197 1.00 96.62 97 PRO A O 1
ATOM 785 N N . SER A 1 98 ? -6.576 12.026 1.301 1.00 95.31 98 SER A N 1
ATOM 786 C CA . SER A 1 98 ? -7.910 11.461 1.549 1.00 95.31 98 SER A CA 1
ATOM 787 C C . SER A 1 98 ? -7.990 10.711 2.879 1.00 95.31 98 SER A C 1
ATOM 789 O O . SER A 1 98 ? -9.016 10.740 3.551 1.00 95.31 98 SER A O 1
ATOM 791 N N . TRP A 1 99 ? -6.908 10.032 3.267 1.00 96.69 99 TRP A N 1
ATOM 792 C CA . TRP A 1 99 ? -6.944 9.044 4.347 1.00 96.69 99 TRP A CA 1
ATOM 793 C C . TRP A 1 99 ? -6.115 9.414 5.569 1.00 96.69 99 TRP A C 1
ATOM 795 O O . TRP A 1 99 ? -6.356 8.857 6.633 1.00 96.69 99 TRP A O 1
ATOM 805 N N . GLY A 1 100 ? -5.157 10.337 5.461 1.00 93.31 100 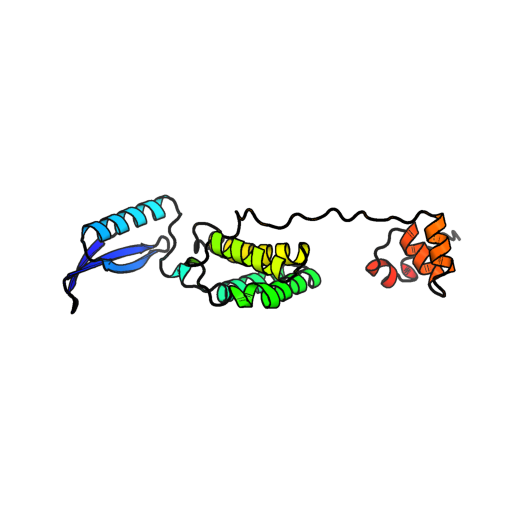GLY A N 1
ATOM 806 C CA . GLY A 1 100 ? -4.145 10.557 6.497 1.00 93.31 100 GLY A CA 1
ATOM 807 C C . GLY A 1 100 ? -4.724 10.852 7.884 1.00 93.31 100 GLY A C 1
ATOM 808 O O . GLY A 1 100 ? -4.296 10.262 8.874 1.00 93.31 100 GLY A O 1
ATOM 809 N N . THR A 1 101 ? -5.748 11.702 7.954 1.00 93.06 101 THR A N 1
ATOM 810 C CA . THR A 1 101 ? -6.415 12.097 9.209 1.00 93.06 101 THR A CA 1
ATOM 811 C C . THR A 1 101 ? -7.528 11.142 9.643 1.00 93.06 101 THR A C 1
ATOM 813 O O . THR A 1 101 ? -8.054 11.268 10.750 1.00 93.06 101 THR A O 1
ATOM 816 N N . ARG A 1 102 ? -7.909 10.183 8.792 1.00 93.56 102 ARG A N 1
ATOM 817 C CA . ARG A 1 102 ? -8.978 9.226 9.084 1.00 93.56 102 ARG A CA 1
ATOM 818 C C . ARG A 1 102 ? -8.484 8.204 10.096 1.00 93.56 102 ARG A C 1
ATOM 820 O O . ARG A 1 102 ? -7.342 7.748 10.031 1.00 93.56 102 ARG A O 1
ATOM 827 N N . ARG A 1 103 ? -9.357 7.819 11.023 1.00 92.38 103 ARG A N 1
ATOM 828 C CA . ARG A 1 103 ? -9.097 6.708 11.941 1.00 92.38 103 ARG A CA 1
ATOM 829 C C . ARG A 1 103 ? -9.217 5.398 11.190 1.00 92.38 103 ARG A C 1
ATOM 831 O O . ARG A 1 103 ? -10.116 5.235 10.370 1.00 92.38 103 ARG A O 1
ATOM 838 N N . ILE A 1 104 ? -8.362 4.437 11.516 1.00 91.38 104 ILE A N 1
ATOM 839 C CA . ILE A 1 104 ? -8.368 3.143 10.826 1.00 91.38 104 ILE A CA 1
ATOM 840 C C . ILE A 1 104 ? -9.664 2.356 11.004 1.00 91.38 104 ILE A C 1
ATOM 842 O O . ILE A 1 104 ? -10.028 1.597 10.113 1.00 91.38 104 ILE A O 1
ATOM 846 N N . ALA A 1 105 ? -10.357 2.529 12.133 1.00 87.62 105 ALA A N 1
ATOM 847 C CA . ALA A 1 105 ? -11.629 1.859 12.391 1.00 87.62 105 ALA A CA 1
ATOM 848 C C . ALA A 1 105 ? -12.798 2.430 11.573 1.00 87.62 105 ALA A C 1
ATOM 850 O O . ALA A 1 105 ? -13.800 1.740 11.415 1.00 87.62 105 ALA A O 1
ATOM 851 N N . ASP A 1 106 ? -12.662 3.654 11.058 1.00 90.69 106 ASP A N 1
ATOM 852 C CA . ASP A 1 106 ? -13.718 4.339 10.307 1.00 90.69 106 ASP A CA 1
ATOM 853 C C . ASP A 1 106 ? -13.588 4.106 8.791 1.00 90.69 106 ASP A C 1
ATOM 855 O O . ASP A 1 106 ? -14.461 4.506 8.029 1.00 90.69 106 ASP A O 1
ATOM 859 N N . VAL A 1 107 ? -12.503 3.466 8.337 1.00 92.94 107 VAL A N 1
ATOM 860 C CA . VAL A 1 107 ? -12.285 3.160 6.918 1.00 92.94 107 VAL A CA 1
ATOM 861 C C . VAL A 1 107 ? -13.170 1.990 6.504 1.00 92.94 107 VAL A C 1
ATOM 863 O O . VAL A 1 107 ? -13.054 0.889 7.045 1.00 92.94 107 VAL A O 1
ATOM 866 N N . THR A 1 108 ? -14.010 2.205 5.493 1.00 93.69 108 THR A N 1
ATOM 867 C CA . THR A 1 108 ? -14.893 1.167 4.941 1.00 93.69 108 THR A CA 1
ATOM 868 C C . THR A 1 108 ? -14.516 0.807 3.507 1.00 93.69 108 THR A C 1
ATOM 870 O O . THR A 1 108 ? -13.954 1.624 2.780 1.00 93.69 108 THR A O 1
ATOM 873 N N . THR A 1 109 ? -14.847 -0.412 3.074 1.00 95.19 109 THR A N 1
ATOM 874 C CA . THR A 1 109 ? -14.596 -0.872 1.697 1.00 95.19 109 THR A CA 1
ATOM 875 C C . THR A 1 109 ? -15.283 0.024 0.668 1.00 95.19 109 THR A C 1
ATOM 877 O O . THR A 1 109 ? -14.641 0.439 -0.289 1.00 95.19 109 THR A O 1
ATOM 880 N N . HIS A 1 110 ? -16.532 0.426 0.922 1.00 95.38 110 HIS A N 1
ATOM 881 C CA . HIS A 1 110 ? -17.282 1.322 0.039 1.00 95.38 110 HIS A CA 1
ATOM 882 C C . HIS A 1 110 ? -16.603 2.693 -0.131 1.00 95.38 110 HIS A C 1
ATOM 884 O O . HIS A 1 110 ? -16.523 3.215 -1.239 1.00 95.38 110 HIS A O 1
ATOM 890 N N . GLU A 1 111 ? -16.072 3.288 0.947 1.00 95.69 111 GLU A N 1
ATOM 891 C CA . GLU A 1 111 ? -15.311 4.543 0.836 1.00 95.69 111 GLU A CA 1
ATOM 892 C C . GLU A 1 111 ? -14.015 4.353 0.026 1.00 95.69 111 GLU A C 1
ATOM 894 O O . GLU A 1 111 ? -13.625 5.240 -0.734 1.00 95.69 111 GLU A O 1
ATOM 899 N N . VAL A 1 112 ? -13.350 3.198 0.153 1.00 96.94 112 VAL A N 1
ATOM 900 C CA . VAL A 1 112 ? -12.156 2.882 -0.650 1.00 96.94 112 VAL A CA 1
ATOM 901 C C . VAL A 1 112 ? -12.515 2.742 -2.129 1.00 96.94 112 VAL A C 1
ATOM 903 O O . VAL A 1 112 ? -11.785 3.253 -2.977 1.00 96.94 112 VAL A O 1
ATOM 906 N N . GLU A 1 113 ? -13.632 2.095 -2.451 1.00 96.69 113 GLU A N 1
ATOM 907 C CA . GLU A 1 113 ? -14.115 1.960 -3.826 1.00 96.69 113 GLU A CA 1
ATOM 908 C C . GLU A 1 113 ? -14.494 3.313 -4.432 1.00 96.69 113 GLU A C 1
ATOM 910 O O . GLU A 1 113 ? -14.056 3.619 -5.543 1.00 96.69 113 GLU A O 1
ATOM 915 N N . ALA A 1 114 ? -15.218 4.158 -3.695 1.00 96.56 114 ALA A N 1
ATOM 916 C CA . ALA A 1 114 ? -15.530 5.521 -4.126 1.00 96.56 114 ALA A CA 1
ATOM 917 C C . ALA A 1 114 ? -14.248 6.320 -4.419 1.00 96.56 114 ALA A C 1
ATOM 919 O O . ALA A 1 114 ? -14.095 6.896 -5.494 1.00 96.56 114 ALA A O 1
ATOM 920 N N . TRP A 1 115 ? -13.260 6.246 -3.526 1.00 97.31 115 TRP A N 1
ATOM 921 C CA . TRP A 1 115 ? -11.966 6.896 -3.727 1.00 97.31 115 TRP A CA 1
ATOM 922 C C . TRP A 1 115 ? -11.201 6.362 -4.952 1.00 97.31 115 TRP A C 1
ATOM 924 O O . TRP A 1 115 ? -10.563 7.132 -5.674 1.00 97.31 115 TRP A O 1
ATOM 934 N N . ILE A 1 116 ? -11.261 5.055 -5.233 1.00 97.06 116 ILE A N 1
ATOM 935 C CA . ILE A 1 116 ? -10.681 4.477 -6.457 1.00 97.06 116 ILE A CA 1
ATOM 936 C C . ILE A 1 116 ? -11.366 5.056 -7.700 1.00 97.06 116 ILE A C 1
ATOM 938 O O . ILE A 1 116 ? -10.671 5.414 -8.657 1.00 97.06 116 ILE A O 1
ATOM 942 N N . ALA A 1 117 ? -12.696 5.168 -7.685 1.00 96.06 117 ALA A N 1
ATOM 943 C CA . ALA A 1 117 ? -13.462 5.750 -8.781 1.00 96.06 117 ALA A CA 1
ATOM 944 C C . ALA A 1 117 ? -13.078 7.221 -9.012 1.00 96.06 117 ALA A C 1
ATOM 946 O O . ALA A 1 117 ? -12.807 7.602 -10.150 1.00 96.06 117 ALA A O 1
ATOM 947 N N . ASP A 1 118 ? -12.924 8.007 -7.944 1.00 96.62 118 ASP A N 1
ATOM 948 C CA . ASP A 1 118 ? -12.483 9.404 -8.024 1.00 96.62 118 ASP A CA 1
ATOM 949 C C . ASP A 1 118 ? -11.080 9.533 -8.625 1.00 96.62 118 ASP A C 1
ATOM 951 O O . ASP A 1 118 ? -10.816 10.408 -9.451 1.00 96.62 118 ASP A O 1
ATOM 955 N N . LEU A 1 119 ? -10.143 8.657 -8.250 1.00 95.81 119 LEU A N 1
ATOM 956 C CA . LEU A 1 119 ? -8.796 8.680 -8.822 1.00 95.81 119 LEU A CA 1
ATOM 957 C C . LEU A 1 119 ? -8.807 8.428 -10.333 1.00 95.81 119 LEU A C 1
ATOM 959 O O . LEU A 1 119 ? -8.045 9.078 -11.059 1.00 95.81 119 LEU A O 1
ATOM 963 N N . VAL A 1 120 ? -9.647 7.497 -10.792 1.00 94.75 120 VAL A N 1
ATOM 964 C CA . VAL A 1 120 ? -9.841 7.200 -12.218 1.00 94.75 120 VAL A CA 1
ATOM 965 C C . VAL A 1 120 ? -10.522 8.377 -12.921 1.00 94.75 120 VAL A C 1
ATOM 967 O O . VAL A 1 120 ? -10.031 8.809 -13.962 1.00 94.75 120 VAL A O 1
ATOM 970 N N . GLY A 1 121 ? -11.584 8.940 -12.334 1.00 93.62 121 GLY A N 1
ATOM 971 C CA . GLY A 1 121 ? -12.306 10.102 -12.865 1.00 93.62 121 GLY A CA 1
ATOM 972 C C . GLY A 1 121 ? -11.425 11.346 -13.010 1.00 93.62 121 GLY A C 1
ATOM 973 O O . GLY A 1 121 ? -11.537 12.076 -13.988 1.00 93.62 121 GLY A O 1
ATOM 974 N N . ASN A 1 122 ? -10.455 11.520 -12.110 1.00 93.25 122 ASN A N 1
ATOM 975 C CA . ASN A 1 122 ? -9.449 12.586 -12.161 1.00 93.25 122 ASN A CA 1
ATOM 976 C C . ASN A 1 122 ? -8.284 12.307 -13.138 1.00 93.25 122 ASN A C 1
ATOM 978 O O . ASN A 1 122 ? -7.239 12.956 -13.064 1.00 93.25 122 ASN A O 1
ATOM 982 N N . GLY A 1 123 ? -8.402 11.304 -14.014 1.00 92.25 123 GLY A N 1
ATOM 983 C CA . GLY A 1 123 ? -7.406 10.995 -15.045 1.00 92.25 123 GLY A CA 1
ATOM 984 C C . GLY A 1 123 ? -6.152 10.269 -14.547 1.00 92.25 123 GLY A C 1
ATOM 985 O O . GLY A 1 123 ? -5.147 10.209 -15.258 1.00 92.25 123 GLY A O 1
ATOM 986 N N . SER A 1 124 ? -6.157 9.696 -13.335 1.00 93.44 124 SER A N 1
ATOM 987 C CA . SER A 1 124 ? -5.004 8.912 -12.872 1.00 93.44 124 SER A CA 1
ATOM 988 C C . SER A 1 124 ? -4.909 7.593 -13.647 1.00 93.44 124 SER A C 1
ATOM 990 O O . SER A 1 124 ? -5.836 6.788 -13.652 1.00 93.44 124 SER A O 1
ATOM 992 N N . GLY A 1 125 ? -3.751 7.323 -14.256 1.00 92.19 125 GLY A N 1
ATOM 993 C CA . GLY A 1 125 ? -3.530 6.072 -14.988 1.00 92.19 125 GLY A CA 1
ATOM 994 C C . GLY A 1 125 ? -3.620 4.823 -14.100 1.00 92.19 125 GLY A C 1
ATOM 995 O O . GLY A 1 125 ? -3.271 4.854 -12.916 1.00 92.19 125 GLY A O 1
ATOM 996 N N . THR A 1 126 ? -4.010 3.686 -14.687 1.00 93.31 126 THR A N 1
ATOM 997 C CA . THR A 1 126 ? -4.235 2.401 -13.996 1.00 93.31 126 THR A CA 1
ATOM 998 C C . THR A 1 126 ? -3.112 2.011 -13.035 1.00 93.31 126 THR A C 1
ATOM 1000 O O . THR A 1 126 ? -3.369 1.633 -11.894 1.00 93.31 126 THR A O 1
ATOM 1003 N N . THR A 1 127 ? -1.852 2.105 -13.466 1.00 93.19 127 THR A N 1
ATOM 1004 C CA . THR A 1 127 ? -0.696 1.750 -12.627 1.00 93.19 127 THR A CA 1
ATOM 1005 C C . THR A 1 127 ? -0.605 2.632 -11.383 1.00 93.19 127 THR A C 1
ATOM 1007 O O . THR A 1 127 ? -0.281 2.140 -10.304 1.00 93.19 127 THR A O 1
ATOM 1010 N N . THR A 1 128 ? -0.922 3.920 -11.516 1.00 95.00 128 THR A N 1
ATOM 1011 C CA . THR A 1 128 ? -0.927 4.882 -10.410 1.00 95.00 128 THR A CA 1
ATOM 1012 C C . THR A 1 128 ? -2.052 4.581 -9.429 1.00 95.00 128 THR A C 1
ATOM 1014 O O . THR A 1 128 ? -1.786 4.502 -8.232 1.00 95.00 128 THR A O 1
ATOM 1017 N N . VAL A 1 129 ? -3.270 4.330 -9.920 1.00 96.12 129 VAL A N 1
ATOM 1018 C CA . VAL A 1 129 ? -4.425 3.974 -9.075 1.00 96.12 129 VAL A CA 1
ATOM 1019 C C . VAL A 1 129 ? -4.146 2.698 -8.286 1.00 96.12 129 VAL A C 1
ATOM 1021 O O . VAL A 1 129 ? -4.241 2.685 -7.060 1.00 96.12 129 VAL A O 1
ATOM 1024 N N . ARG A 1 130 ? -3.699 1.634 -8.965 1.00 95.44 130 ARG A N 1
ATOM 1025 C CA . ARG A 1 130 ? -3.378 0.356 -8.310 1.00 95.44 130 ARG A CA 1
ATOM 1026 C C . ARG A 1 130 ? -2.258 0.496 -7.283 1.00 95.44 130 ARG A C 1
ATOM 1028 O O . ARG A 1 130 ? -2.283 -0.188 -6.264 1.00 95.44 130 ARG A O 1
ATOM 1035 N N . ARG A 1 131 ? -1.273 1.362 -7.535 1.00 96.56 131 ARG A N 1
ATOM 1036 C CA . ARG A 1 131 ? -0.197 1.641 -6.578 1.00 96.56 131 ARG A CA 1
ATOM 1037 C C . ARG A 1 131 ? -0.722 2.366 -5.344 1.00 96.56 131 ARG A C 1
ATOM 1039 O O . ARG A 1 131 ? -0.407 1.936 -4.241 1.00 96.56 131 ARG A O 1
ATOM 1046 N N . ALA A 1 132 ? -1.524 3.415 -5.522 1.00 97.12 132 ALA A N 1
ATOM 1047 C CA . ALA A 1 132 ? -2.123 4.150 -4.411 1.00 97.12 132 ALA A CA 1
ATOM 1048 C C . ALA A 1 132 ? -2.977 3.222 -3.536 1.00 97.12 132 ALA A C 1
ATOM 1050 O O . ALA A 1 132 ? -2.799 3.184 -2.319 1.00 97.12 132 ALA A O 1
ATOM 1051 N N . HIS A 1 133 ? -3.812 2.394 -4.166 1.00 97.44 133 HIS A N 1
ATOM 1052 C CA . HIS A 1 133 ? -4.565 1.338 -3.490 1.00 97.44 133 HIS A CA 1
ATOM 1053 C C . HIS A 1 133 ? -3.655 0.353 -2.741 1.00 97.44 133 HIS A C 1
ATOM 1055 O O . HIS A 1 133 ? -3.870 0.099 -1.559 1.00 97.44 133 HIS A O 1
ATOM 1061 N N . SER A 1 134 ? -2.591 -0.141 -3.383 1.00 96.31 134 SER A N 1
ATOM 1062 C CA . SER A 1 134 ? -1.646 -1.082 -2.760 1.00 96.31 134 SER A CA 1
ATOM 1063 C C . SER A 1 134 ? -0.938 -0.487 -1.538 1.00 96.31 134 SER A C 1
ATOM 1065 O O . SER A 1 134 ? -0.648 -1.211 -0.587 1.00 96.31 134 SER A O 1
ATOM 1067 N N . VAL A 1 135 ? -0.655 0.820 -1.549 1.00 97.44 135 VAL 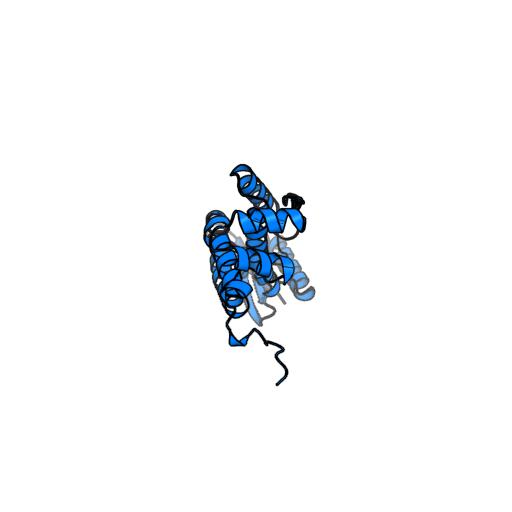A N 1
ATOM 1068 C CA . VAL A 1 135 ? -0.090 1.538 -0.398 1.00 97.44 135 VAL A CA 1
ATOM 1069 C C . VAL A 1 135 ? -1.092 1.559 0.756 1.00 97.44 135 VAL A C 1
ATOM 1071 O O . VAL A 1 135 ? -0.744 1.117 1.849 1.00 97.44 135 VAL A O 1
ATOM 1074 N N . LEU A 1 136 ? -2.340 1.979 0.515 1.00 97.44 136 LEU A N 1
ATOM 1075 C CA . LEU A 1 136 ? -3.386 1.989 1.546 1.00 97.44 136 LEU A CA 1
ATOM 1076 C C . LEU A 1 136 ? -3.630 0.583 2.118 1.00 97.44 136 LEU A C 1
ATOM 1078 O O . LEU A 1 136 ? -3.584 0.384 3.332 1.00 97.44 136 LEU A O 1
ATOM 1082 N N . ALA A 1 137 ? -3.807 -0.414 1.247 1.00 97.00 137 ALA A N 1
ATOM 1083 C CA . ALA A 1 137 ? -3.996 -1.803 1.651 1.00 97.00 137 ALA A CA 1
ATOM 1084 C C . ALA A 1 137 ? -2.784 -2.351 2.421 1.00 97.00 137 ALA A C 1
ATOM 1086 O O . ALA A 1 137 ? -2.953 -3.124 3.363 1.00 97.00 137 ALA A O 1
ATOM 1087 N N . GLY A 1 138 ? -1.565 -1.940 2.064 1.00 96.06 138 GLY A N 1
ATOM 1088 C CA . GLY A 1 138 ? -0.345 -2.300 2.781 1.00 96.06 138 GLY A CA 1
ATOM 1089 C C . GLY A 1 138 ? -0.298 -1.733 4.201 1.00 96.06 138 GLY A C 1
ATOM 1090 O O . GLY A 1 138 ? 0.040 -2.470 5.128 1.00 96.06 138 GLY A O 1
ATOM 1091 N N . ILE A 1 139 ? -0.665 -0.460 4.369 1.00 95.69 139 ILE A N 1
ATOM 1092 C CA . ILE A 1 139 ? -0.705 0.225 5.670 1.00 95.69 139 ILE A CA 1
ATOM 1093 C C . ILE A 1 139 ? -1.752 -0.429 6.581 1.00 95.69 139 ILE A C 1
ATOM 1095 O O . ILE A 1 139 ? -1.436 -0.846 7.697 1.00 95.69 139 ILE A O 1
ATOM 1099 N N . LEU A 1 140 ? -2.980 -0.612 6.086 1.00 94.94 140 LEU A N 1
ATOM 1100 C CA . LEU A 1 140 ? -4.054 -1.268 6.843 1.00 94.94 140 LEU A CA 1
ATOM 1101 C C . LEU A 1 140 ? -3.753 -2.752 7.110 1.00 94.94 140 LEU A C 1
ATOM 1103 O O . LEU A 1 140 ? -4.132 -3.294 8.146 1.00 94.94 140 LEU A O 1
ATOM 1107 N N . GLY A 1 141 ? -3.006 -3.412 6.223 1.00 94.31 141 GLY A N 1
ATOM 1108 C CA . GLY A 1 141 ? -2.539 -4.781 6.425 1.00 94.31 141 GLY A CA 1
ATOM 1109 C C . GLY A 1 141 ? -1.579 -4.928 7.610 1.00 94.31 141 GLY A C 1
ATOM 1110 O O . GLY A 1 141 ? -1.658 -5.921 8.335 1.00 94.31 141 GLY A O 1
ATOM 1111 N N . ASP A 1 142 ? -0.704 -3.948 7.852 1.00 91.50 142 ASP A N 1
ATOM 1112 C CA . ASP A 1 142 ? 0.156 -3.950 9.043 1.00 91.50 142 ASP A CA 1
ATOM 1113 C C . ASP A 1 142 ? -0.663 -3.691 10.325 1.00 91.50 142 ASP A C 1
ATOM 1115 O O . ASP A 1 142 ? -0.369 -4.290 11.361 1.00 91.50 142 ASP A O 1
ATOM 1119 N N . ALA A 1 143 ? -1.761 -2.927 10.252 1.00 89.69 143 ALA A N 1
ATOM 1120 C CA . ALA A 1 143 ? -2.702 -2.779 11.366 1.00 89.69 143 ALA A CA 1
ATOM 1121 C C . ALA A 1 143 ? -3.431 -4.091 11.709 1.00 89.69 143 ALA A C 1
ATOM 1123 O O . ALA A 1 143 ? -3.590 -4.413 12.888 1.00 89.69 143 ALA A O 1
ATOM 1124 N N . VAL A 1 144 ? -3.817 -4.882 10.702 1.00 90.81 144 VAL A N 1
ATOM 1125 C CA . VAL A 1 144 ? -4.386 -6.225 10.916 1.00 90.81 144 VAL A CA 1
ATOM 1126 C C . VAL A 1 144 ? -3.362 -7.155 11.572 1.00 90.81 144 VAL A C 1
ATOM 1128 O O . VAL A 1 144 ? -3.665 -7.798 12.574 1.00 90.81 144 VAL A O 1
ATOM 1131 N N . LYS A 1 145 ? -2.113 -7.176 11.084 1.00 87.69 145 LYS A N 1
ATOM 1132 C CA . LYS A 1 145 ? -1.028 -7.969 11.698 1.00 87.69 145 LYS A CA 1
ATOM 1133 C C . LYS A 1 145 ? -0.761 -7.573 13.149 1.00 87.69 145 LYS A C 1
ATOM 1135 O O . LYS A 1 145 ? -0.493 -8.434 13.981 1.00 87.69 145 LYS A O 1
ATOM 1140 N N . ALA A 1 146 ? -0.868 -6.283 13.456 1.00 83.62 146 ALA A N 1
ATOM 1141 C CA . ALA A 1 146 ? -0.736 -5.747 14.806 1.00 83.62 146 ALA A CA 1
ATOM 1142 C C . ALA A 1 146 ? -2.000 -5.926 15.674 1.00 83.62 146 ALA A C 1
ATOM 1144 O O . ALA A 1 146 ? -2.050 -5.377 16.774 1.00 83.62 146 ALA A O 1
ATOM 1145 N N . ARG A 1 147 ? -3.024 -6.651 15.194 1.00 82.06 147 ARG A N 1
ATOM 1146 C CA . ARG A 1 147 ? -4.328 -6.852 15.857 1.00 82.06 147 ARG A CA 1
ATOM 1147 C C . ARG A 1 147 ? -5.016 -5.540 16.261 1.00 82.06 147 ARG A C 1
ATOM 1149 O O . ARG A 1 147 ? -5.672 -5.450 17.297 1.00 82.06 147 ARG A O 1
ATOM 1156 N N . ARG A 1 148 ? -4.850 -4.503 15.435 1.00 83.94 148 ARG A N 1
ATOM 1157 C CA . ARG A 1 148 ? -5.539 -3.204 15.558 1.00 83.94 148 ARG A CA 1
ATOM 1158 C C . ARG A 1 148 ? -6.787 -3.113 14.685 1.00 83.94 148 ARG A C 1
ATOM 1160 O O . ARG A 1 148 ? -7.644 -2.278 14.943 1.00 83.94 148 ARG A O 1
ATOM 1167 N N . LEU A 1 149 ? -6.874 -3.970 13.673 1.00 85.62 149 LEU A N 1
ATOM 1168 C CA . LEU A 1 149 ? -8.050 -4.197 12.845 1.00 85.62 149 LEU A CA 1
ATOM 1169 C C . LEU A 1 149 ? -8.304 -5.699 12.755 1.00 85.62 149 LEU A C 1
ATOM 1171 O O . LEU A 1 149 ? -7.359 -6.486 12.713 1.00 85.62 149 LEU A O 1
ATOM 1175 N N . THR A 1 150 ? -9.573 -6.088 12.696 1.00 85.12 150 THR A N 1
ATOM 1176 C CA . THR A 1 150 ? -9.964 -7.491 12.501 1.00 85.12 150 THR A CA 1
ATOM 1177 C C . THR A 1 150 ? -9.771 -7.921 11.046 1.00 85.12 150 THR A C 1
ATOM 1179 O O . THR A 1 150 ? -9.326 -9.034 10.784 1.00 85.12 150 THR A O 1
ATOM 1182 N N . ALA A 1 151 ? -10.058 -7.026 10.099 1.00 88.94 151 ALA A N 1
ATOM 1183 C CA . ALA A 1 151 ? -9.930 -7.260 8.665 1.00 88.94 151 ALA A CA 1
ATOM 1184 C C . ALA A 1 151 ? -9.436 -5.993 7.952 1.00 88.94 151 ALA A C 1
ATOM 1186 O O . ALA A 1 151 ? -9.499 -4.895 8.503 1.00 88.94 151 ALA A O 1
ATOM 1187 N N . ASN A 1 152 ? -8.921 -6.153 6.731 1.00 94.06 152 ASN A N 1
ATOM 1188 C CA . ASN A 1 152 ? -8.435 -5.039 5.924 1.00 94.06 152 ASN A CA 1
ATOM 1189 C C . ASN A 1 152 ? -9.528 -4.588 4.939 1.00 94.06 152 ASN A C 1
ATOM 1191 O O . ASN A 1 152 ? -9.733 -5.284 3.943 1.00 94.06 152 ASN A O 1
ATOM 1195 N N . PRO A 1 153 ? -10.175 -3.428 5.153 1.00 93.00 153 PRO A N 1
ATOM 1196 C CA . PRO A 1 153 ? -11.276 -2.971 4.303 1.00 93.00 153 PRO A CA 1
ATOM 1197 C C . PRO A 1 153 ? -10.842 -2.664 2.863 1.00 93.00 153 PRO A C 1
ATOM 1199 O O . PRO A 1 153 ? -11.675 -2.667 1.965 1.00 93.00 153 PRO A O 1
ATOM 1202 N N . ALA A 1 154 ? -9.549 -2.435 2.614 1.00 93.88 154 ALA A N 1
ATOM 1203 C CA . ALA A 1 154 ? -9.031 -2.142 1.282 1.00 93.88 154 ALA A CA 1
ATOM 1204 C C . ALA A 1 154 ? -8.650 -3.397 0.477 1.00 93.88 154 ALA A C 1
ATOM 1206 O O . ALA A 1 154 ? -8.198 -3.263 -0.655 1.00 93.88 154 AL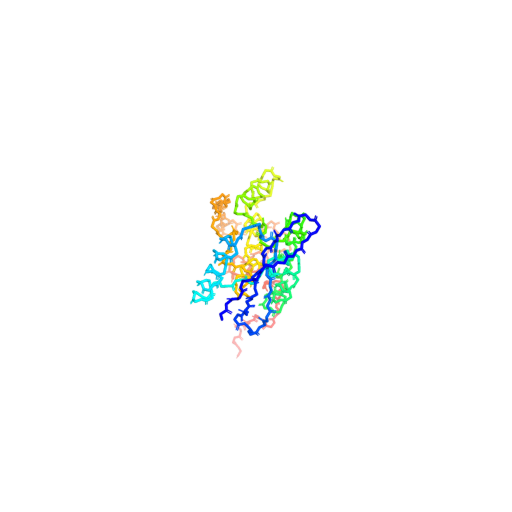A A O 1
ATOM 1207 N N . ARG A 1 155 ? -8.745 -4.614 1.030 1.00 91.25 155 ARG A N 1
ATOM 1208 C CA . ARG A 1 155 ? -8.238 -5.815 0.342 1.00 91.25 155 ARG A CA 1
ATOM 1209 C C . ARG A 1 155 ? -9.201 -6.367 -0.710 1.00 91.25 155 ARG A C 1
ATOM 1211 O O . ARG A 1 155 ? -8.735 -6.747 -1.781 1.00 91.25 155 ARG A O 1
ATOM 1218 N N . ASP A 1 156 ? -10.495 -6.342 -0.420 1.00 85.69 156 ASP A N 1
ATOM 1219 C CA . ASP A 1 156 ? -11.537 -7.005 -1.211 1.00 85.69 156 ASP A CA 1
ATOM 1220 C C . ASP A 1 156 ? -12.384 -5.983 -1.987 1.00 85.69 156 ASP A C 1
ATOM 1222 O O . ASP A 1 156 ? -13.605 -5.990 -1.920 1.00 85.69 156 ASP A O 1
ATOM 1226 N N . VAL A 1 157 ? -11.715 -5.055 -2.682 1.00 92.00 157 VAL A N 1
ATOM 1227 C CA . VAL A 1 157 ? -12.375 -4.057 -3.545 1.00 92.00 157 VAL A CA 1
ATOM 1228 C C . VAL A 1 157 ? -12.573 -4.609 -4.955 1.00 92.00 157 VAL A C 1
ATOM 1230 O O . VAL A 1 157 ? -11.657 -5.209 -5.529 1.00 92.00 157 VAL A O 1
ATOM 1233 N N . GLU A 1 158 ? -13.739 -4.366 -5.548 1.00 89.44 158 GLU A N 1
ATOM 1234 C CA . GLU A 1 158 ? -14.106 -4.962 -6.840 1.00 89.44 158 GLU A CA 1
ATOM 1235 C C . GLU A 1 158 ? -13.774 -4.057 -8.036 1.00 89.44 158 GLU A C 1
ATOM 1237 O O . GLU A 1 158 ? -13.523 -4.528 -9.149 1.00 89.44 158 GLU A O 1
ATOM 1242 N N . ASN A 1 159 ? -13.689 -2.743 -7.814 1.00 91.44 159 ASN A N 1
ATOM 1243 C CA . ASN A 1 159 ? -13.588 -1.736 -8.873 1.00 91.44 159 ASN A CA 1
ATOM 1244 C C . ASN A 1 159 ? -12.149 -1.338 -9.269 1.00 91.44 159 ASN A C 1
ATOM 1246 O O . ASN A 1 159 ? -11.920 -0.298 -9.893 1.00 91.44 159 ASN A O 1
ATOM 1250 N N . LEU A 1 160 ? -11.150 -2.161 -8.940 1.00 91.88 160 LEU A N 1
ATOM 1251 C CA . LEU A 1 160 ? -9.756 -1.912 -9.318 1.00 91.88 160 LEU A CA 1
ATOM 1252 C C . LEU A 1 160 ? -9.578 -1.935 -10.848 1.00 91.88 160 LEU A C 1
ATOM 1254 O O . LEU A 1 160 ? -9.828 -2.968 -11.479 1.00 91.88 160 LEU A O 1
ATOM 1258 N N . PRO A 1 161 ? -9.021 -0.874 -11.467 1.00 89.81 161 PRO A N 1
ATOM 1259 C CA . PRO A 1 161 ? -8.873 -0.827 -12.915 1.00 89.81 161 PRO A CA 1
ATOM 1260 C C . PRO A 1 161 ? -7.953 -1.951 -13.403 1.00 89.81 161 PRO A C 1
ATOM 1262 O O . PRO A 1 161 ? -6.867 -2.194 -12.851 1.00 89.81 161 PRO A O 1
ATOM 1265 N N . ARG A 1 162 ? -8.390 -2.658 -14.449 1.00 87.00 162 ARG A N 1
ATOM 1266 C CA . ARG A 1 162 ? -7.631 -3.757 -15.057 1.00 87.00 162 ARG A CA 1
ATOM 1267 C C . ARG A 1 162 ? -6.390 -3.209 -15.749 1.00 87.00 162 ARG A C 1
ATOM 1269 O O . ARG A 1 162 ? -6.442 -2.175 -16.412 1.00 87.00 162 ARG A O 1
ATOM 1276 N N . ARG A 1 163 ? -5.261 -3.908 -15.600 1.00 83.50 163 ARG A N 1
ATOM 1277 C CA . ARG A 1 163 ? -4.048 -3.583 -16.357 1.00 83.50 163 ARG A CA 1
ATOM 1278 C C . ARG A 1 163 ? -4.338 -3.841 -17.831 1.00 83.50 163 ARG A C 1
ATOM 1280 O O . ARG A 1 163 ? -4.593 -4.980 -18.208 1.00 83.50 163 ARG A O 1
ATOM 1287 N N . GLY A 1 164 ? -4.306 -2.789 -18.641 1.00 75.62 164 GLY A N 1
ATOM 1288 C CA . GLY A 1 164 ? -4.299 -2.950 -20.087 1.00 75.62 164 GLY A CA 1
ATOM 1289 C C . GLY A 1 164 ? -3.033 -3.691 -20.513 1.00 75.62 164 GLY A C 1
ATOM 1290 O O . GLY A 1 164 ? -1.946 -3.408 -20.003 1.00 75.62 164 GLY A O 1
ATOM 1291 N N . SER A 1 165 ? -3.170 -4.631 -21.445 1.00 68.94 165 SER A N 1
ATOM 1292 C CA . SER A 1 165 ? -2.024 -5.129 -22.201 1.00 68.94 165 SER A CA 1
ATOM 1293 C C . SER A 1 165 ? -1.632 -4.038 -23.188 1.00 68.94 165 SER A C 1
ATOM 1295 O O . SER A 1 165 ? -2.364 -3.757 -24.139 1.00 68.94 165 SER A O 1
ATOM 1297 N N . ARG A 1 166 ? -0.503 -3.371 -22.948 1.00 71.12 166 ARG A N 1
ATOM 1298 C CA . ARG A 1 166 ? 0.101 -2.546 -23.989 1.00 71.12 166 ARG A CA 1
ATOM 1299 C C . ARG A 1 166 ? 0.831 -3.507 -24.917 1.00 71.12 166 ARG A C 1
ATOM 1301 O O . ARG A 1 166 ? 1.707 -4.236 -24.459 1.00 71.12 166 ARG A O 1
ATOM 1308 N N . ARG A 1 167 ? 0.485 -3.510 -26.209 1.00 75.62 167 ARG A N 1
ATOM 1309 C CA . ARG A 1 167 ? 1.302 -4.222 -27.197 1.00 75.62 167 ARG A CA 1
ATOM 1310 C C . ARG A 1 167 ? 2.703 -3.628 -27.150 1.00 75.62 167 ARG A C 1
ATOM 1312 O O . ARG A 1 167 ? 2.884 -2.433 -27.379 1.00 75.62 167 ARG A O 1
ATOM 1319 N N . HIS A 1 168 ? 3.669 -4.460 -26.795 1.00 77.31 168 HIS A N 1
ATOM 1320 C CA . HIS A 1 168 ? 5.065 -4.120 -26.965 1.00 77.31 168 HIS A CA 1
ATOM 1321 C C . HIS A 1 168 ? 5.373 -4.236 -28.456 1.00 77.31 168 HIS A C 1
ATOM 1323 O O . HIS A 1 168 ? 5.231 -5.309 -29.037 1.00 77.31 168 HIS A O 1
ATOM 1329 N N . THR A 1 169 ? 5.727 -3.116 -29.081 1.00 86.31 169 THR A N 1
ATOM 1330 C CA . THR A 1 169 ? 6.259 -3.116 -30.444 1.00 86.31 169 THR A CA 1
ATOM 1331 C C . THR A 1 169 ? 7.751 -3.381 -30.344 1.00 86.31 169 THR A C 1
ATOM 1333 O O . THR A 1 169 ? 8.472 -2.601 -29.722 1.00 86.31 169 THR A O 1
ATOM 1336 N N . TYR A 1 170 ? 8.193 -4.493 -30.920 1.00 89.62 170 TYR A N 1
ATOM 1337 C CA . TYR A 1 170 ? 9.602 -4.856 -30.994 1.00 89.62 170 TYR A CA 1
ATOM 1338 C C . TYR A 1 170 ? 10.138 -4.494 -32.375 1.00 89.62 170 TYR A C 1
ATOM 1340 O O . TYR A 1 170 ? 9.442 -4.688 -33.369 1.00 89.62 170 TYR A O 1
ATOM 1348 N N . LEU A 1 171 ? 11.358 -3.964 -32.418 1.00 92.75 171 LEU A N 1
ATOM 1349 C CA . LEU A 1 171 ? 12.047 -3.681 -33.672 1.00 92.75 171 LEU A CA 1
ATOM 1350 C C . LEU A 1 171 ? 12.641 -4.978 -34.227 1.00 92.75 171 LEU A C 1
ATOM 1352 O O . LEU A 1 171 ? 13.249 -5.759 -33.495 1.00 92.75 171 LEU A O 1
ATOM 1356 N N . THR A 1 172 ? 12.497 -5.184 -35.528 1.00 95.00 172 THR A N 1
ATOM 1357 C CA . THR A 1 172 ? 13.265 -6.180 -36.281 1.00 95.00 172 THR A CA 1
ATOM 1358 C C . THR A 1 172 ? 14.742 -5.780 -36.350 1.00 95.00 172 THR A C 1
ATOM 1360 O O . THR A 1 172 ? 15.085 -4.607 -36.207 1.00 95.00 172 THR A O 1
ATOM 1363 N N . ALA A 1 173 ? 15.640 -6.728 -36.638 1.00 94.19 173 ALA A N 1
ATOM 1364 C CA . ALA A 1 173 ? 17.070 -6.428 -36.789 1.00 94.19 173 ALA A CA 1
ATOM 1365 C C . ALA A 1 173 ? 17.335 -5.333 -37.846 1.00 94.19 173 ALA A C 1
ATOM 1367 O O . ALA A 1 173 ? 18.141 -4.432 -37.624 1.00 94.19 173 ALA A O 1
ATOM 1368 N N . ALA A 1 174 ? 16.601 -5.352 -38.964 1.00 96.25 174 ALA A N 1
ATOM 1369 C CA . ALA A 1 174 ? 16.696 -4.322 -39.999 1.00 96.25 174 ALA A CA 1
ATOM 1370 C C . ALA A 1 174 ? 16.227 -2.941 -39.502 1.00 96.25 174 ALA A C 1
ATOM 1372 O O . ALA A 1 174 ? 16.813 -1.916 -39.844 1.00 96.25 174 ALA A O 1
ATOM 1373 N N . GLU A 1 175 ? 15.179 -2.886 -38.678 1.00 96.19 175 GLU A N 1
ATOM 1374 C CA . GLU A 1 175 ? 14.722 -1.644 -38.041 1.00 96.19 175 GLU A CA 1
ATOM 1375 C C . GLU A 1 175 ? 15.706 -1.121 -36.997 1.00 96.19 175 GLU A C 1
ATOM 1377 O O . GLU A 1 175 ? 15.915 0.086 -36.928 1.00 96.19 175 GLU A O 1
ATOM 1382 N N . VAL A 1 176 ? 16.350 -2.008 -36.235 1.00 95.94 176 VAL A N 1
ATOM 1383 C CA . VAL A 1 176 ? 17.421 -1.642 -35.298 1.00 95.94 176 VAL A CA 1
ATOM 1384 C C . VAL A 1 176 ? 18.592 -1.004 -36.040 1.00 95.94 176 VAL A C 1
ATOM 1386 O O . VAL A 1 176 ? 19.066 0.044 -35.611 1.00 95.94 176 VAL A O 1
ATOM 1389 N N . HIS A 1 177 ? 19.041 -1.582 -37.159 1.00 95.88 177 HIS A N 1
ATOM 1390 C CA . HIS A 1 177 ? 20.112 -0.985 -37.962 1.00 95.88 177 HIS A CA 1
ATOM 1391 C C . HIS A 1 177 ? 19.717 0.390 -38.511 1.00 95.88 177 HIS A C 1
ATOM 1393 O O . HIS A 1 177 ? 20.468 1.343 -38.325 1.00 95.88 177 HIS A O 1
ATOM 1399 N N . ARG A 1 178 ? 18.505 0.531 -39.071 1.00 96.38 178 ARG A N 1
ATOM 1400 C CA . ARG A 1 178 ? 17.989 1.834 -39.532 1.00 96.38 178 ARG A CA 1
ATOM 1401 C C . ARG A 1 178 ? 17.944 2.872 -38.410 1.00 96.38 178 ARG A C 1
ATOM 1403 O O . ARG A 1 178 ? 18.350 4.011 -38.618 1.00 96.38 178 ARG A O 1
ATOM 1410 N N . LEU A 1 179 ? 17.485 2.478 -37.221 1.00 95.25 179 LEU A N 1
ATOM 1411 C CA . LEU A 1 179 ? 17.485 3.342 -36.043 1.00 95.25 179 LEU A CA 1
ATOM 1412 C C . LEU A 1 179 ? 18.911 3.736 -35.643 1.00 95.25 179 LEU A C 1
ATOM 1414 O O . LEU A 1 179 ? 19.160 4.900 -35.351 1.00 95.25 179 LEU A O 1
ATOM 1418 N N . ALA A 1 180 ? 19.844 2.784 -35.637 1.00 95.12 180 ALA A N 1
ATOM 1419 C CA . ALA A 1 180 ? 21.231 3.021 -35.259 1.00 95.12 180 ALA A CA 1
ATOM 1420 C C . ALA A 1 180 ? 21.936 3.980 -36.232 1.00 95.12 180 ALA A C 1
ATOM 1422 O O . ALA A 1 180 ? 22.687 4.845 -35.788 1.00 95.12 180 ALA A O 1
ATOM 1423 N N . ASP A 1 181 ? 21.671 3.861 -37.534 1.00 95.19 181 ASP A N 1
ATOM 1424 C CA . ASP A 1 181 ? 22.246 4.736 -38.560 1.00 95.19 181 ASP A CA 1
ATOM 1425 C C . ASP A 1 181 ? 21.683 6.170 -38.476 1.00 95.19 181 ASP A C 1
ATOM 1427 O O . ASP A 1 181 ? 22.396 7.132 -38.755 1.00 95.19 181 ASP A O 1
ATOM 1431 N N . GLN A 1 182 ? 20.431 6.332 -38.028 1.00 96.00 182 GLN A N 1
ATOM 1432 C CA . GLN A 1 182 ? 19.817 7.644 -37.767 1.00 96.00 182 GLN A CA 1
ATOM 1433 C C . GLN A 1 182 ? 20.192 8.233 -36.397 1.00 96.00 182 GLN A C 1
ATOM 1435 O O . GLN A 1 182 ? 20.133 9.448 -36.203 1.00 96.00 182 GLN A O 1
ATOM 1440 N N . ALA A 1 183 ? 20.592 7.394 -35.440 1.00 91.81 183 ALA A N 1
ATOM 1441 C CA . ALA A 1 183 ? 21.014 7.792 -34.103 1.00 91.81 183 ALA A CA 1
ATOM 1442 C C . ALA A 1 183 ? 22.471 8.286 -34.112 1.00 91.81 183 ALA A C 1
ATOM 1444 O O . ALA A 1 183 ? 23.366 7.638 -33.563 1.00 91.81 183 ALA A O 1
ATOM 1445 N N . ALA A 1 184 ? 22.702 9.436 -34.757 1.00 83.19 184 ALA A N 1
ATOM 1446 C CA . ALA A 1 184 ? 24.001 10.104 -34.880 1.00 83.19 184 ALA A CA 1
ATOM 1447 C C . ALA A 1 184 ? 24.847 10.002 -33.596 1.00 83.19 184 ALA A C 1
ATOM 1449 O O . ALA A 1 184 ? 24.340 10.228 -32.501 1.00 83.19 184 ALA A O 1
ATOM 1450 N N . GLY A 1 185 ? 26.125 9.623 -33.708 1.00 89.12 185 GLY A N 1
ATOM 1451 C CA . GLY A 1 185 ? 27.048 9.449 -32.569 1.00 89.12 185 GLY A CA 1
ATOM 1452 C C . GLY A 1 185 ? 26.717 8.302 -31.595 1.00 89.12 185 GLY A C 1
ATOM 1453 O O . GLY A 1 185 ? 27.610 7.804 -30.916 1.00 89.12 185 GLY A O 1
ATOM 1454 N N . TYR A 1 186 ? 25.472 7.822 -31.563 1.00 93.62 186 TYR A N 1
ATOM 1455 C CA . TYR A 1 186 ? 24.972 6.787 -30.652 1.00 93.62 186 TYR A CA 1
ATOM 1456 C C . TYR A 1 186 ? 24.761 5.431 -31.326 1.00 93.62 186 TYR A C 1
ATOM 1458 O O . TYR A 1 186 ? 24.273 4.498 -30.689 1.00 93.62 186 TYR A O 1
ATOM 1466 N N . ARG A 1 187 ? 25.167 5.285 -32.591 1.00 94.81 187 ARG A N 1
ATOM 1467 C CA . ARG A 1 187 ? 25.035 4.045 -33.364 1.00 94.81 187 ARG A CA 1
ATOM 1468 C C . ARG A 1 187 ? 25.501 2.810 -32.589 1.00 94.81 187 ARG A C 1
ATOM 1470 O O . ARG A 1 187 ? 24.752 1.847 -32.450 1.00 94.81 187 ARG A O 1
ATOM 1477 N N . THR A 1 188 ? 26.717 2.848 -32.045 1.00 93.00 188 THR A N 1
ATOM 1478 C CA . THR A 1 188 ? 27.294 1.739 -31.267 1.00 93.00 188 THR A CA 1
ATOM 1479 C C . THR A 1 188 ? 26.458 1.417 -30.028 1.00 93.00 188 THR A C 1
ATOM 1481 O O . THR A 1 188 ? 26.212 0.248 -29.745 1.00 93.00 188 THR A O 1
ATOM 1484 N N . LEU A 1 189 ? 25.956 2.439 -29.327 1.00 93.44 189 LEU A N 1
ATOM 1485 C CA . LEU A 1 189 ? 25.111 2.272 -28.143 1.00 93.44 189 LEU A CA 1
ATOM 1486 C C . LEU A 1 189 ? 23.777 1.595 -28.489 1.00 93.44 189 LEU A C 1
ATOM 1488 O O . LEU A 1 189 ? 23.356 0.684 -27.779 1.00 93.44 189 LEU A O 1
ATOM 1492 N N . VAL A 1 190 ? 23.138 1.994 -29.595 1.00 94.19 190 VAL A N 1
ATOM 1493 C CA . VAL A 1 190 ? 21.890 1.376 -30.076 1.00 94.19 190 VAL A CA 1
ATOM 1494 C C . VAL A 1 190 ? 22.100 -0.104 -30.398 1.00 94.19 190 VAL A C 1
ATOM 1496 O O . VAL A 1 190 ? 21.293 -0.936 -29.985 1.00 94.19 190 VAL A O 1
ATOM 1499 N N . LEU A 1 191 ? 23.194 -0.449 -31.084 1.00 94.00 191 LEU A N 1
ATOM 1500 C CA . LEU A 1 191 ? 23.498 -1.840 -31.430 1.00 94.00 191 LEU A CA 1
ATOM 1501 C C . LEU A 1 191 ? 23.798 -2.693 -30.194 1.00 94.00 191 LEU A C 1
ATOM 1503 O O . LEU A 1 191 ? 23.275 -3.799 -30.084 1.00 94.00 191 LEU A O 1
ATOM 1507 N N . ILE A 1 192 ? 24.578 -2.173 -29.244 1.00 93.00 192 ILE A N 1
ATOM 1508 C CA . ILE A 1 192 ? 24.871 -2.870 -27.985 1.00 93.00 192 ILE A CA 1
ATOM 1509 C C . ILE A 1 192 ? 23.578 -3.130 -27.199 1.00 93.00 192 ILE A C 1
ATOM 1511 O O . ILE A 1 192 ? 23.328 -4.256 -26.777 1.00 93.00 192 ILE A O 1
ATOM 1515 N N . LEU A 1 193 ? 22.718 -2.120 -27.040 1.00 93.62 193 LEU A N 1
ATOM 1516 C CA . LEU A 1 193 ? 21.441 -2.275 -26.334 1.00 93.62 193 LEU A CA 1
ATOM 1517 C C . LEU A 1 193 ? 20.532 -3.316 -27.002 1.00 93.62 193 LEU A C 1
ATOM 1519 O O . LEU A 1 193 ? 19.909 -4.122 -26.312 1.00 93.62 193 LEU A O 1
ATOM 1523 N N . ALA A 1 194 ? 20.459 -3.311 -28.335 1.00 92.62 194 ALA A N 1
ATOM 1524 C CA . ALA A 1 194 ? 19.563 -4.187 -29.080 1.00 92.62 194 ALA A CA 1
ATOM 1525 C C . ALA A 1 194 ? 20.051 -5.642 -29.158 1.00 92.62 194 ALA A C 1
ATOM 1527 O O . ALA A 1 194 ? 19.238 -6.554 -29.026 1.00 92.62 194 ALA A O 1
ATOM 1528 N N . PHE A 1 195 ? 21.352 -5.871 -29.364 1.00 93.56 195 PHE A N 1
ATOM 1529 C CA . PHE A 1 195 ? 21.896 -7.211 -29.620 1.00 93.56 195 PHE A CA 1
ATOM 1530 C C . PHE A 1 195 ? 22.508 -7.883 -28.390 1.00 93.56 195 PHE A C 1
ATOM 1532 O O . PHE A 1 195 ? 22.500 -9.109 -28.311 1.00 93.56 195 PHE A O 1
ATOM 1539 N N . CYS A 1 196 ? 22.994 -7.119 -27.409 1.00 91.25 196 CYS A N 1
ATOM 1540 C CA . CYS A 1 196 ? 23.529 -7.683 -26.165 1.00 91.25 196 CYS A CA 1
ATOM 1541 C C . CYS A 1 196 ? 22.461 -7.803 -25.066 1.00 91.25 196 CYS A C 1
ATOM 1543 O O . CYS A 1 196 ? 22.731 -8.378 -24.016 1.00 91.25 196 CYS A O 1
ATOM 1545 N N . GLY A 1 197 ? 21.255 -7.260 -25.282 1.00 87.44 197 GLY A N 1
ATOM 1546 C CA . GLY A 1 197 ? 20.141 -7.358 -24.333 1.00 87.44 197 GLY A CA 1
ATOM 1547 C C . GLY A 1 197 ? 20.345 -6.576 -23.031 1.00 87.44 197 GLY A C 1
ATOM 1548 O O . GLY A 1 197 ? 19.643 -6.831 -22.051 1.00 87.44 197 GLY A O 1
ATOM 1549 N N . LEU A 1 198 ? 21.290 -5.632 -23.010 1.00 91.06 198 LEU A N 1
ATOM 1550 C CA . LEU A 1 198 ? 21.578 -4.808 -21.840 1.00 91.06 198 LEU A CA 1
ATOM 1551 C C . LEU A 1 198 ? 20.420 -3.854 -21.551 1.00 91.06 198 LEU A C 1
ATOM 1553 O O . LEU A 1 198 ? 19.860 -3.212 -22.444 1.00 91.06 198 LEU A O 1
ATOM 1557 N N . ARG A 1 199 ? 20.089 -3.690 -20.271 1.00 90.88 199 ARG A N 1
ATOM 1558 C CA . ARG A 1 199 ? 19.209 -2.600 -19.840 1.00 90.88 199 ARG A CA 1
ATOM 1559 C C . ARG A 1 199 ? 19.944 -1.273 -19.978 1.00 90.88 199 ARG A C 1
ATOM 1561 O O . ARG A 1 199 ? 21.157 -1.206 -19.813 1.00 90.88 199 ARG A O 1
ATOM 1568 N N . TRP A 1 200 ? 19.199 -0.184 -20.169 1.00 91.88 200 TRP A N 1
ATOM 1569 C CA . TRP A 1 200 ? 19.778 1.164 -20.254 1.00 91.88 200 TRP A CA 1
ATOM 1570 C C . TRP A 1 200 ? 20.764 1.469 -19.114 1.00 91.88 200 TRP A C 1
ATOM 1572 O O . TRP A 1 200 ? 21.860 1.955 -19.365 1.00 91.88 200 TRP A O 1
ATOM 1582 N N . SER A 1 201 ? 20.407 1.123 -17.870 1.00 88.50 201 SER A N 1
ATOM 1583 C CA . SER A 1 201 ? 21.268 1.329 -16.698 1.00 88.50 201 SER A CA 1
ATOM 1584 C C . SER A 1 201 ? 22.554 0.500 -16.713 1.00 88.50 201 SER A C 1
ATOM 1586 O O . SER A 1 201 ? 23.525 0.899 -16.086 1.00 88.50 201 SER A O 1
ATOM 1588 N N . GLU A 1 202 ? 22.552 -0.649 -17.385 1.00 92.62 202 GLU A N 1
ATOM 1589 C CA . GLU A 1 202 ? 23.730 -1.510 -17.536 1.00 92.62 202 GLU A CA 1
ATOM 1590 C C . GLU A 1 202 ? 24.633 -0.959 -18.642 1.00 92.62 202 GLU A C 1
ATOM 1592 O O . GLU A 1 202 ? 25.831 -0.807 -18.434 1.00 92.62 202 GLU A O 1
ATOM 1597 N N . ALA A 1 203 ? 24.055 -0.549 -19.776 1.00 92.62 203 ALA A N 1
ATOM 1598 C CA . ALA A 1 203 ? 24.810 0.016 -20.892 1.00 92.62 203 ALA A CA 1
ATOM 1599 C C . ALA A 1 203 ? 25.557 1.309 -20.524 1.00 92.62 203 ALA A C 1
ATOM 1601 O O . ALA A 1 203 ? 26.699 1.486 -20.932 1.00 92.62 203 ALA A O 1
ATOM 1602 N N . ILE A 1 204 ? 24.953 2.198 -19.726 1.00 91.62 204 ILE A N 1
ATOM 1603 C CA . ILE A 1 204 ? 25.629 3.430 -19.270 1.00 91.62 204 ILE A CA 1
ATOM 1604 C C . ILE A 1 204 ? 26.667 3.185 -18.167 1.00 91.62 204 ILE A C 1
ATOM 1606 O O . ILE A 1 204 ? 27.495 4.054 -17.909 1.00 91.62 204 ILE A O 1
ATOM 1610 N N . ALA A 1 205 ? 26.592 2.044 -17.479 1.00 92.56 205 ALA A N 1
ATOM 1611 C CA . ALA A 1 205 ? 27.545 1.662 -16.441 1.00 92.56 205 ALA A CA 1
ATOM 1612 C C . ALA A 1 205 ? 28.728 0.854 -16.999 1.00 92.56 205 ALA A C 1
ATOM 1614 O O . ALA A 1 205 ? 29.677 0.608 -16.254 1.00 92.56 205 ALA A O 1
ATOM 1615 N N . LEU A 1 206 ? 28.667 0.467 -18.279 1.00 91.25 206 LEU A N 1
ATOM 1616 C CA . LEU A 1 206 ? 29.654 -0.365 -18.955 1.00 91.25 206 LEU A CA 1
ATOM 1617 C C . LEU A 1 206 ? 31.018 0.334 -19.021 1.00 91.25 206 LEU A C 1
ATOM 1619 O O . LEU A 1 206 ? 31.135 1.480 -19.460 1.00 91.25 206 LEU A O 1
ATOM 1623 N N . ARG A 1 207 ? 32.063 -0.376 -18.601 1.00 91.62 207 ARG A N 1
ATOM 1624 C CA . ARG A 1 207 ? 33.459 0.067 -18.618 1.00 91.62 207 ARG A CA 1
ATOM 1625 C C . ARG A 1 207 ? 34.265 -0.774 -19.598 1.00 91.62 207 ARG A C 1
ATOM 1627 O O . ARG A 1 207 ? 33.909 -1.903 -19.908 1.00 91.62 207 ARG A O 1
ATOM 1634 N N . VAL A 1 208 ? 35.413 -0.248 -20.032 1.00 89.31 208 VAL A N 1
ATOM 1635 C CA . VAL A 1 208 ? 36.344 -0.981 -20.914 1.00 89.31 208 VAL A CA 1
ATOM 1636 C C . VAL A 1 208 ? 36.743 -2.335 -20.310 1.00 89.31 208 VAL A C 1
ATOM 1638 O O . VAL A 1 208 ? 36.809 -3.321 -21.030 1.00 89.31 208 VAL A O 1
ATOM 1641 N N . GLY A 1 209 ? 36.927 -2.403 -18.986 1.00 90.62 209 GLY A N 1
ATOM 1642 C CA . GLY A 1 209 ? 37.260 -3.647 -18.281 1.00 90.62 209 GLY A CA 1
ATOM 1643 C C . GLY A 1 209 ? 36.144 -4.698 -18.233 1.00 90.62 209 GLY A C 1
ATOM 1644 O O . GLY A 1 209 ? 36.423 -5.833 -17.867 1.00 90.62 209 GLY A O 1
ATOM 1645 N N . ASP A 1 210 ? 34.909 -4.352 -18.611 1.00 87.50 210 ASP A N 1
ATOM 1646 C CA . ASP A 1 210 ? 33.800 -5.311 -18.710 1.00 87.50 210 ASP A CA 1
ATOM 1647 C C . ASP A 1 210 ? 33.797 -6.044 -20.068 1.00 87.50 210 ASP A C 1
ATOM 1649 O O . ASP A 1 210 ? 33.042 -6.997 -20.267 1.00 87.50 210 ASP A O 1
ATOM 1653 N N . VAL A 1 211 ? 34.634 -5.604 -21.018 1.00 85.25 211 VAL A N 1
ATOM 1654 C CA . VAL A 1 211 ? 34.760 -6.180 -22.359 1.00 85.25 211 VAL A CA 1
ATOM 1655 C C . VAL A 1 211 ? 36.052 -6.982 -22.436 1.00 85.25 211 VAL A C 1
ATOM 1657 O O . VAL A 1 211 ? 37.145 -6.433 -22.561 1.00 85.25 211 VAL A O 1
ATOM 1660 N N . ASN A 1 212 ? 35.922 -8.305 -22.432 1.00 83.06 212 ASN A N 1
ATOM 1661 C CA . ASN A 1 212 ? 37.045 -9.178 -22.739 1.00 83.06 212 ASN A CA 1
ATOM 1662 C C . ASN A 1 212 ? 37.260 -9.175 -24.252 1.00 83.06 212 ASN A C 1
ATOM 1664 O O . ASN A 1 212 ? 36.508 -9.802 -24.999 1.00 83.06 212 ASN A O 1
ATOM 1668 N N . SER A 1 213 ? 38.297 -8.486 -24.721 1.00 72.25 213 SER A N 1
ATOM 1669 C CA . SER A 1 213 ? 38.809 -8.738 -26.060 1.00 72.25 213 SER A CA 1
ATOM 1670 C C . SER A 1 213 ? 39.424 -10.133 -26.052 1.00 72.25 213 SER A C 1
ATOM 1672 O O . SER A 1 213 ? 40.500 -10.332 -25.490 1.00 72.25 213 SER A O 1
ATOM 1674 N N . CYS A 1 214 ? 38.749 -11.112 -26.649 1.00 56.34 214 CYS A N 1
ATOM 1675 C CA . CYS A 1 214 ? 39.365 -12.384 -27.008 1.00 56.34 214 CYS A CA 1
ATOM 1676 C C . CYS A 1 214 ? 40.406 -12.137 -28.112 1.00 56.34 214 CYS A C 1
ATOM 1678 O O . CYS A 1 214 ? 40.192 -12.477 -29.269 1.00 56.34 214 CYS A O 1
ATOM 1680 N N . VAL A 1 215 ? 41.521 -11.501 -27.764 1.00 55.41 215 VAL A N 1
ATOM 1681 C CA . VAL A 1 215 ? 42.760 -11.590 -28.524 1.00 55.41 215 VAL A CA 1
ATOM 1682 C C . VAL A 1 215 ? 43.625 -12.526 -27.702 1.00 55.41 215 VAL A C 1
ATOM 1684 O O . VAL A 1 215 ? 44.246 -12.122 -26.724 1.00 55.41 215 VAL A O 1
ATOM 1687 N N . ALA A 1 216 ? 43.545 -13.813 -28.039 1.00 48.31 216 ALA A N 1
ATOM 1688 C CA . ALA A 1 216 ? 44.534 -14.782 -27.611 1.00 48.31 216 ALA A CA 1
ATOM 1689 C C . ALA A 1 216 ? 45.893 -14.304 -28.142 1.00 48.31 216 ALA A C 1
ATOM 1691 O O . ALA A 1 216 ? 46.075 -14.203 -29.357 1.00 48.31 216 ALA A O 1
ATOM 1692 N N . GLY A 1 217 ? 46.782 -13.933 -27.224 1.00 43.78 217 GLY A N 1
ATOM 1693 C CA . GLY A 1 217 ? 48.221 -13.852 -27.449 1.00 43.78 217 GLY A CA 1
ATOM 1694 C C . GLY A 1 217 ? 48.876 -15.066 -26.821 1.00 43.78 217 GLY A C 1
ATOM 1695 O O . GLY A 1 217 ? 48.405 -15.459 -25.728 1.00 43.78 217 GLY A O 1
#

Radius of gyration: 28.34 Å; Cα contacts (8 Å, |Δi|>4): 236; chains: 1; bounding box: 78×31×78 Å

Organism: NCBI:txid37916

pLDDT: mean 88.39, std 9.63, range [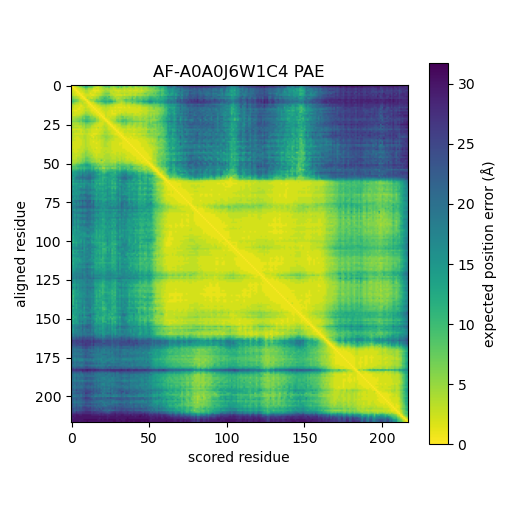43.78, 97.69]

Foldseek 3Di:
DKDKDWDADPVGIWIKIWDADPVRDIDMDIDHPDSVVNVVVVVVQVVCVVVVLDADPVLQQDFLQVLLVVLLVVCCVPDDPVVSVLLVCLCVPQPCVVGRRPGLVPDALVVLLVSLVVCVVVVNDLVSSVSNLVSQQSSSVVCCVVSSHSDRRSPPHDNRDDDDPDPDDDDDPVRLQVVLVVVPPCNVVSCCCNPVVDDPVRSVVDDPVVDDDPPDD

Solvent-accessible surface area (backbone atoms only — not comparable to full-atom values): 12646 Å² total; per-residue (Å²): 130,66,46,79,47,75,50,81,50,100,91,44,69,27,22,31,32,37,36,66,48,95,87,73,46,79,49,72,52,71,74,30,76,42,69,64,57,37,48,53,51,47,52,49,53,54,50,27,50,75,71,70,57,56,52,58,86,69,49,26,64,44,30,40,39,70,46,37,54,60,47,49,55,55,38,58,77,73,41,58,73,71,59,32,53,54,52,51,51,32,37,66,75,60,36,39,82,78,38,26,85,39,34,55,68,74,59,44,41,67,60,48,43,53,50,51,51,50,42,48,73,71,68,46,52,51,72,55,49,54,46,29,49,51,51,53,32,51,40,44,43,52,33,31,74,69,43,36,34,86,65,52,45,61,70,84,59,86,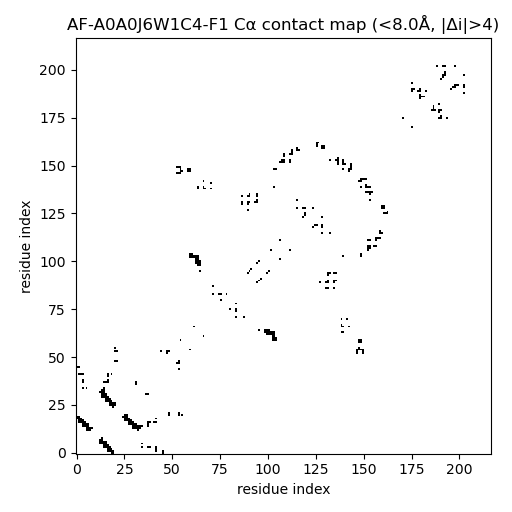80,69,69,73,82,74,84,72,84,81,83,77,76,50,73,69,52,49,52,56,49,20,73,68,35,73,99,40,31,69,59,48,50,46,39,70,75,70,67,44,52,72,76,53,60,77,65,63,51,76,88,77,57,81,76,89,70,87,125

Secondary structure (DSSP, 8-state):
--EEEEEEETTEEEEEEEEE-TTS-EEEEEEESSHHHHHHHHHHHHHHHHTT----TTGGGSBHHHHHHHHHHHHHHHS-HHHHHHHHHHIIIIIHHHHTTSBGGG--HHHHHHHHHHHHHTT--HHHHHHHHHHHHHHHHHHHHTTS-SS-TTTS-S-PPPPP-PPPPPPPHHHHHHHHHHSTTTHHHHHHHHHS---HHHHTT--GGG-------

InterPro domains:
  IPR010998 Integrase/recombinase, N-terminal [G3DSA:1.10.150.130] (59-165)
  IPR011010 DNA breaking-rejoining enzyme, catalytic core [SSF56349] (62-212)
  IPR013762 Integrase-like, catalytic domain superfamily [G3DSA:1.10.443.10] (166-213)
  IPR028259 AP2-like integrase, N-terminal domain [PF14657] (15-49)
  IPR044068 Core-binding (CB) domain [PS51900] (62-144)
  IPR050808 Phage Integrase [PTHR30629] (58-210)
  IPR053876 Phage integrase, central domain [PF22022] (66-158)

Nearest PDB structures (foldseek):
  2kd1-assembly1_A  TM=8.587E-01  e=6.776E-05  Bacillus cereus ATCC 14579
  6en0-assembly1_A  TM=8.321E-01  e=7.362E-04  Enterococcus faecalis
  6en1-assembly1_A  TM=8.315E-01  e=4.854E-03  Enterococcus faecalis
  6emy-assembly1_B  TM=8.250E-01  e=4.854E-03  Enterococcus faecalis
  6en2-assembly1_B  TM=7.782E-01  e=9.446E-03  Enterococcus faecalis

Sequence (217 aa):
MATVNWYTTKGGRRWRVRYRTPDRRQTDKRGFTTKRDALLFAAKIEVDKAAGAFVPSSAGQMTVSELADTWLQKKHRSAAPSHYRTLESSWRTKVAPSWGTRRIADVTTHEVEAWIADLVGNGSGTTTVRRAHSVLAGILGDAVKARRLTANPARDVENLPRRGSRRHTYLTAAEVHRLADQAAGYRTLVLILAFCGLRWSEAIALRVGDVNSCVAG